Protein AF-A0AAU3PJK4-F1 (afdb_monomer_lite)

Structure (mmCIF, N/CA/C/O backbone):
data_AF-A0AAU3PJK4-F1
#
_entry.id   AF-A0AAU3PJK4-F1
#
loop_
_atom_site.group_PDB
_atom_site.id
_atom_site.type_symbol
_atom_site.label_atom_id
_atom_site.label_alt_id
_atom_site.label_comp_id
_atom_site.label_asym_id
_atom_site.label_entity_id
_atom_site.label_seq_id
_atom_site.pdbx_PDB_ins_code
_atom_site.Cartn_x
_atom_site.Cartn_y
_atom_site.Cartn_z
_atom_site.occupancy
_atom_site.B_iso_or_equiv
_atom_site.auth_seq_id
_atom_site.auth_comp_id
_atom_site.auth_asym_id
_atom_site.auth_atom_id
_atom_site.pdbx_PDB_model_num
ATOM 1 N N . MET A 1 1 ? -24.092 -1.714 4.632 1.00 31.98 1 MET A N 1
ATOM 2 C CA . MET A 1 1 ? -22.919 -0.846 4.837 1.00 31.98 1 MET A CA 1
ATOM 3 C C . MET A 1 1 ? -22.474 -0.436 3.449 1.00 31.98 1 MET A C 1
ATOM 5 O O . MET A 1 1 ? -21.980 -1.291 2.724 1.00 31.98 1 MET A O 1
ATOM 9 N N . ASP A 1 2 ? -22.788 0.787 3.024 1.00 27.00 2 ASP A N 1
ATOM 10 C CA . ASP A 1 2 ? -22.273 1.288 1.749 1.00 27.00 2 ASP A CA 1
ATOM 11 C C . ASP A 1 2 ? -20.765 1.507 1.919 1.00 27.00 2 ASP A C 1
ATOM 13 O O . ASP A 1 2 ? -20.316 2.227 2.812 1.00 27.00 2 ASP A O 1
ATOM 17 N N . LEU A 1 3 ? -19.961 0.802 1.120 1.00 36.28 3 LEU A N 1
ATOM 18 C CA . LEU A 1 3 ? -18.529 1.066 0.982 1.00 36.28 3 LEU A CA 1
ATOM 19 C C . LEU A 1 3 ? -18.399 2.374 0.196 1.00 36.28 3 LEU A C 1
ATOM 21 O O . LEU A 1 3 ? -18.217 2.366 -1.019 1.00 36.28 3 LEU A O 1
ATOM 25 N N . ASP A 1 4 ? -18.564 3.496 0.895 1.00 39.72 4 ASP A N 1
ATOM 26 C CA . ASP A 1 4 ? -18.757 4.803 0.264 1.00 39.72 4 ASP A CA 1
ATOM 27 C C . ASP A 1 4 ? -17.554 5.245 -0.585 1.00 39.72 4 ASP A C 1
ATOM 29 O O . ASP A 1 4 ? -17.728 5.970 -1.567 1.00 39.72 4 ASP A O 1
ATOM 33 N N . VAL A 1 5 ? -16.327 4.805 -0.259 1.00 40.50 5 VAL A N 1
ATOM 34 C CA . VAL A 1 5 ? -15.121 5.189 -1.010 1.00 40.50 5 VAL A CA 1
ATOM 35 C C . VAL A 1 5 ? -14.011 4.134 -0.910 1.00 40.50 5 VAL A C 1
ATOM 37 O O . VAL A 1 5 ? -13.508 3.849 0.174 1.00 40.50 5 VAL A O 1
ATOM 40 N N . LEU A 1 6 ? -13.557 3.605 -2.054 1.00 43.09 6 LEU A N 1
ATOM 41 C CA . LEU A 1 6 ? -12.294 2.864 -2.148 1.00 43.09 6 LEU A CA 1
ATOM 42 C C . LEU A 1 6 ? -11.155 3.841 -2.452 1.00 43.09 6 LEU A C 1
ATOM 44 O O . LEU A 1 6 ? -11.116 4.467 -3.514 1.00 43.09 6 LEU A O 1
ATOM 48 N N . TYR A 1 7 ? -10.210 3.936 -1.526 1.00 50.69 7 TYR A N 1
ATOM 49 C CA . TYR A 1 7 ? -8.984 4.697 -1.696 1.00 50.69 7 TYR A CA 1
ATOM 50 C C . TYR A 1 7 ? -7.825 3.769 -2.064 1.00 50.69 7 TYR A C 1
ATOM 52 O O . TYR A 1 7 ? -7.505 2.839 -1.331 1.00 50.69 7 TYR A O 1
ATOM 60 N N . GLU A 1 8 ? -7.168 4.050 -3.186 1.00 55.25 8 GLU A N 1
ATOM 61 C CA . GLU A 1 8 ? -5.915 3.401 -3.572 1.00 55.25 8 GLU A CA 1
ATOM 62 C C . GLU A 1 8 ? -4.753 4.363 -3.296 1.00 55.25 8 GLU A C 1
ATOM 64 O O . GLU A 1 8 ? -4.805 5.535 -3.689 1.00 55.25 8 GLU A O 1
ATOM 69 N N . ILE A 1 9 ? -3.685 3.875 -2.652 1.00 52.88 9 ILE A N 1
ATOM 70 C CA . ILE A 1 9 ? -2.411 4.602 -2.583 1.00 52.88 9 ILE A CA 1
ATOM 71 C C . ILE A 1 9 ? -1.775 4.537 -3.979 1.00 52.88 9 ILE A C 1
ATOM 73 O O . ILE A 1 9 ? -0.944 3.683 -4.282 1.00 52.88 9 ILE A O 1
ATOM 77 N N . ASP A 1 10 ? -2.209 5.439 -4.857 1.00 51.97 10 ASP A N 1
ATOM 78 C CA . ASP A 1 10 ? -1.570 5.678 -6.148 1.00 51.97 10 ASP A CA 1
ATOM 79 C C . ASP A 1 10 ? -0.214 6.353 -5.907 1.00 51.97 10 ASP A C 1
ATOM 81 O O . ASP A 1 10 ? -0.042 7.125 -4.963 1.00 51.97 10 ASP A O 1
ATOM 85 N N . VAL A 1 11 ? 0.761 6.089 -6.772 1.00 51.22 11 VAL A N 1
ATOM 86 C CA . VAL A 1 11 ? 2.124 6.604 -6.619 1.00 51.22 11 VAL A CA 1
ATOM 87 C C . VAL A 1 11 ? 2.093 8.118 -6.825 1.00 51.22 11 VAL A C 1
ATOM 89 O O . VAL A 1 11 ? 1.891 8.584 -7.958 1.00 51.22 11 VAL A O 1
ATOM 92 N N . PRO A 1 12 ? 2.284 8.918 -5.760 1.00 53.72 12 PRO A N 1
ATOM 93 C CA . PRO A 1 12 ? 2.226 10.353 -5.874 1.00 53.72 12 PRO A CA 1
ATOM 94 C C . PRO A 1 12 ? 3.426 10.825 -6.691 1.00 53.72 12 PRO A C 1
ATOM 96 O O . PRO A 1 12 ? 4.505 10.222 -6.704 1.00 53.72 12 PRO A O 1
ATOM 99 N N . LYS A 1 13 ? 3.243 11.941 -7.399 1.00 54.91 13 LYS A N 1
ATOM 100 C CA . LYS A 1 13 ? 4.385 12.620 -8.011 1.00 54.91 13 LYS A CA 1
ATOM 101 C C . LYS A 1 13 ? 5.387 12.972 -6.900 1.00 54.91 13 LYS A C 1
ATOM 103 O O . LYS A 1 13 ? 4.945 13.355 -5.819 1.00 54.91 13 LYS A O 1
ATOM 108 N N . PRO A 1 14 ? 6.702 12.894 -7.167 1.00 59.16 14 PRO A N 1
ATOM 109 C CA . PRO A 1 14 ? 7.721 13.257 -6.197 1.00 59.16 14 PRO A CA 1
ATOM 110 C C . PRO A 1 14 ? 7.457 14.637 -5.604 1.00 59.16 14 PRO A C 1
ATOM 112 O O . PRO A 1 14 ? 7.160 15.576 -6.353 1.00 59.16 14 PRO A O 1
ATOM 115 N N . TRP A 1 15 ? 7.593 14.751 -4.285 1.00 61.75 15 TRP A N 1
ATOM 116 C CA . TRP A 1 15 ? 7.509 16.036 -3.605 1.00 61.75 15 TRP A CA 1
ATOM 117 C C . TRP A 1 15 ? 8.664 16.924 -4.074 1.00 61.75 15 TRP A C 1
ATOM 119 O O . TRP A 1 15 ? 9.792 16.455 -4.258 1.00 61.75 15 TRP A O 1
ATOM 129 N N . GLN A 1 16 ? 8.397 18.207 -4.320 1.00 59.09 16 GLN A N 1
ATOM 130 C CA . GLN A 1 16 ? 9.474 19.143 -4.636 1.00 59.09 16 GLN A CA 1
ATOM 131 C C . GLN A 1 16 ? 10.167 19.553 -3.332 1.00 59.09 16 GLN A C 1
ATOM 133 O O . GLN A 1 16 ? 9.536 20.134 -2.457 1.00 59.09 16 GLN A O 1
ATOM 138 N N . GLY A 1 17 ? 11.461 19.244 -3.200 1.00 65.44 17 GLY A N 1
ATOM 139 C CA . GLY A 1 17 ? 12.241 19.528 -1.987 1.00 65.44 17 GLY A CA 1
ATOM 140 C C . GLY A 1 17 ? 12.195 18.400 -0.949 1.00 65.44 17 GLY A C 1
ATOM 141 O O . GLY A 1 17 ? 12.030 17.232 -1.308 1.00 65.44 17 GLY A O 1
ATOM 142 N N . SER A 1 18 ? 12.390 18.749 0.329 1.00 59.06 18 SER A N 1
ATOM 143 C CA . SER A 1 18 ? 12.301 17.801 1.449 1.00 59.06 18 SER A CA 1
ATOM 144 C C . SER A 1 18 ? 10.834 17.491 1.749 1.00 59.06 18 SER A C 1
ATOM 146 O O . SER A 1 18 ? 10.030 18.407 1.916 1.00 59.06 18 SER A O 1
ATOM 148 N N . HIS A 1 19 ? 10.469 16.211 1.783 1.00 61.16 19 HIS A N 1
ATOM 149 C CA . HIS A 1 19 ? 9.122 15.792 2.172 1.00 61.16 19 HIS A CA 1
ATOM 150 C C . HIS A 1 19 ? 9.003 15.856 3.706 1.00 61.16 19 HIS A C 1
ATOM 152 O O . HIS A 1 19 ? 9.952 15.429 4.367 1.00 61.16 19 HIS A O 1
ATOM 158 N N . PRO A 1 20 ? 7.875 16.316 4.288 1.00 62.38 20 PRO A N 1
ATOM 159 C CA . PRO A 1 20 ? 7.687 16.377 5.747 1.00 62.38 20 PRO A CA 1
ATOM 160 C C . PRO A 1 20 ? 7.899 15.028 6.438 1.00 62.38 20 PRO A C 1
ATOM 162 O O . PRO A 1 20 ? 8.360 14.963 7.570 1.00 62.38 20 PRO A O 1
ATOM 165 N N . HIS A 1 21 ? 7.615 13.959 5.699 1.00 60.06 21 HIS A N 1
ATOM 166 C CA . HIS A 1 21 ? 7.784 12.578 6.123 1.00 60.06 21 HIS A CA 1
ATOM 167 C C . HIS A 1 21 ? 8.992 11.906 5.437 1.00 60.06 21 HIS A C 1
ATOM 169 O O . HIS A 1 21 ? 9.226 10.734 5.598 1.00 60.06 21 HIS A O 1
ATOM 175 N N . GLY A 1 22 ? 9.796 12.622 4.644 1.00 61.19 22 GLY A N 1
ATOM 176 C CA . GLY A 1 22 ? 11.010 12.083 4.013 1.00 61.19 22 GLY A CA 1
ATOM 177 C C . GLY A 1 22 ? 10.780 11.307 2.705 1.00 61.19 22 GLY A C 1
ATOM 178 O O . GLY A 1 22 ? 10.222 10.218 2.676 1.00 61.19 22 GLY A O 1
ATOM 179 N N . GLN A 1 23 ? 11.280 11.855 1.594 1.00 68.69 23 GLN A N 1
ATOM 180 C CA . GLN A 1 23 ? 11.418 11.158 0.311 1.00 68.69 23 GLN A CA 1
ATOM 181 C C . GLN A 1 23 ? 12.855 11.350 -0.169 1.00 68.69 23 GLN A C 1
ATOM 183 O O . GLN A 1 23 ? 13.324 12.479 -0.328 1.00 68.69 23 GLN A O 1
ATOM 188 N N . ARG A 1 24 ? 13.575 10.252 -0.399 1.00 70.38 24 ARG A N 1
ATOM 189 C CA . ARG A 1 24 ? 14.999 10.275 -0.748 1.00 70.38 24 ARG A CA 1
ATOM 190 C C . ARG A 1 24 ? 15.191 10.664 -2.212 1.00 70.38 24 ARG A C 1
ATOM 192 O O . ARG A 1 24 ? 14.429 10.272 -3.095 1.00 70.38 24 ARG A O 1
ATOM 199 N N . ALA A 1 25 ? 16.296 11.345 -2.516 1.00 74.31 25 ALA A N 1
ATOM 200 C CA . ALA A 1 25 ? 16.638 11.734 -3.888 1.00 74.31 25 ALA A CA 1
ATOM 201 C C . ALA A 1 25 ? 16.713 10.536 -4.864 1.00 74.31 25 ALA A C 1
ATOM 203 O O . ALA A 1 25 ? 16.400 10.680 -6.046 1.00 74.31 25 ALA A O 1
ATOM 204 N N . ALA A 1 26 ? 17.100 9.349 -4.380 1.00 71.50 26 ALA A N 1
ATOM 205 C CA . ALA A 1 26 ? 17.112 8.116 -5.170 1.00 71.50 26 ALA A CA 1
ATOM 206 C C . ALA A 1 26 ? 15.708 7.707 -5.652 1.00 71.50 26 ALA A C 1
ATOM 208 O O . ALA A 1 26 ? 15.537 7.361 -6.821 1.00 71.50 26 ALA A O 1
ATOM 209 N N . GLU A 1 27 ? 14.696 7.835 -4.794 1.00 72.31 27 GLU A N 1
ATOM 210 C CA . GLU A 1 27 ? 13.300 7.524 -5.119 1.00 72.31 27 GLU A CA 1
ATOM 211 C C . GLU A 1 27 ? 12.739 8.520 -6.142 1.00 72.31 27 GLU A C 1
ATOM 213 O O . GLU A 1 27 ? 12.130 8.128 -7.141 1.00 72.31 27 GLU A O 1
ATOM 218 N N . GLN A 1 28 ? 13.038 9.815 -5.965 1.00 71.50 28 GLN A N 1
ATOM 219 C CA . GLN A 1 28 ? 12.649 10.853 -6.925 1.00 71.50 28 GLN A CA 1
ATOM 220 C C . GLN A 1 28 ? 13.250 10.591 -8.316 1.00 71.50 28 GLN A C 1
ATOM 222 O O . GLN A 1 28 ? 12.569 10.746 -9.335 1.00 71.50 28 GLN A O 1
ATOM 227 N N . ARG A 1 29 ? 14.524 10.171 -8.377 1.00 72.12 29 ARG A N 1
ATOM 228 C CA . ARG A 1 29 ? 15.198 9.805 -9.634 1.00 72.12 29 ARG A CA 1
ATOM 229 C C . ARG A 1 29 ? 14.565 8.579 -10.287 1.00 72.12 29 ARG A C 1
ATOM 231 O O . ARG A 1 29 ? 14.310 8.625 -11.489 1.00 72.12 29 ARG A O 1
ATOM 238 N N . ALA A 1 30 ? 14.271 7.526 -9.524 1.00 69.94 30 ALA A N 1
ATOM 239 C CA . ALA A 1 30 ? 13.646 6.310 -10.048 1.00 69.94 30 ALA A CA 1
ATOM 240 C C . ALA A 1 30 ? 12.270 6.593 -10.674 1.00 69.94 30 ALA A C 1
ATOM 242 O O . ALA A 1 30 ? 12.002 6.173 -11.805 1.00 69.94 30 ALA A O 1
ATOM 243 N N . TYR A 1 31 ? 11.436 7.391 -9.997 1.00 65.88 31 TYR A N 1
ATOM 244 C CA . TYR A 1 31 ? 10.146 7.829 -10.533 1.00 65.88 31 TYR A CA 1
ATOM 245 C C . TYR A 1 31 ? 10.305 8.624 -11.839 1.00 65.88 31 TYR A C 1
ATOM 247 O O . TYR A 1 31 ? 9.608 8.362 -12.829 1.00 65.88 31 TYR A O 1
ATOM 255 N N . ARG A 1 32 ? 11.238 9.591 -11.864 1.00 65.88 32 ARG A N 1
ATOM 256 C CA . ARG A 1 32 ? 11.513 10.421 -13.049 1.00 65.88 32 ARG A CA 1
ATOM 257 C C . ARG A 1 32 ? 12.015 9.575 -14.217 1.00 65.88 32 ARG A C 1
ATOM 259 O O . ARG A 1 32 ? 11.475 9.713 -15.305 1.00 65.88 32 ARG A O 1
ATOM 266 N N . ALA A 1 33 ? 12.957 8.658 -14.008 1.00 65.88 33 ALA A N 1
ATOM 267 C CA . ALA A 1 33 ? 13.490 7.800 -15.069 1.00 65.88 33 ALA A CA 1
ATOM 268 C C . ALA A 1 33 ? 12.401 6.938 -15.742 1.00 65.88 33 ALA A C 1
ATOM 270 O O . ALA A 1 33 ? 12.384 6.795 -16.966 1.00 65.88 33 ALA A O 1
ATOM 271 N N . LYS A 1 34 ? 11.450 6.404 -14.963 1.00 61.97 34 LYS A N 1
ATOM 272 C CA . LYS A 1 34 ? 10.364 5.551 -15.479 1.00 61.97 34 LYS A CA 1
ATOM 273 C C . LYS A 1 34 ? 9.224 6.344 -16.132 1.00 61.97 34 LYS A C 1
ATOM 275 O O . LYS A 1 34 ? 8.674 5.891 -17.137 1.00 61.97 34 LYS A O 1
ATOM 280 N N . SER A 1 35 ? 8.891 7.527 -15.605 1.00 55.31 35 SER A N 1
ATOM 281 C CA . SER A 1 35 ? 7.793 8.372 -16.111 1.00 55.31 35 SER A CA 1
ATOM 282 C C . SER A 1 35 ? 8.212 9.299 -17.261 1.00 55.31 35 SER A C 1
ATOM 284 O O . SER A 1 35 ? 7.417 9.559 -18.166 1.00 55.31 35 SER A O 1
ATOM 286 N N . ALA A 1 36 ? 9.453 9.797 -17.247 1.00 55.75 36 ALA A N 1
ATOM 287 C CA . ALA A 1 36 ? 9.934 10.796 -18.198 1.00 55.75 36 ALA A CA 1
ATOM 288 C C . ALA A 1 36 ? 10.192 10.195 -19.579 1.00 55.75 36 ALA A C 1
ATOM 290 O O . ALA A 1 36 ? 9.690 10.735 -20.551 1.00 55.75 36 ALA A O 1
ATOM 291 N N . ALA A 1 37 ? 10.860 9.046 -19.705 1.00 57.81 37 ALA A N 1
ATOM 292 C CA . ALA A 1 37 ? 11.324 8.568 -21.014 1.00 57.81 37 ALA A CA 1
ATOM 293 C C . ALA A 1 37 ? 10.202 8.419 -22.068 1.00 57.81 37 ALA A C 1
ATOM 295 O O . ALA A 1 37 ? 10.350 8.867 -23.206 1.00 57.81 37 ALA A O 1
ATOM 296 N N . LYS A 1 38 ? 9.045 7.848 -21.696 1.00 56.84 38 LYS A N 1
ATOM 297 C CA . LYS A 1 38 ? 7.895 7.689 -22.611 1.00 56.84 38 LYS A CA 1
ATOM 298 C C . LYS A 1 38 ? 7.162 8.999 -22.884 1.00 56.84 38 LYS A C 1
ATOM 300 O O . LYS A 1 38 ? 6.728 9.224 -24.013 1.00 56.84 38 LYS A O 1
ATOM 305 N N . MET A 1 39 ? 7.003 9.846 -21.869 1.00 57.47 39 MET A N 1
ATOM 306 C CA . MET A 1 39 ? 6.254 11.097 -21.999 1.00 57.47 39 MET A CA 1
ATOM 307 C C . MET A 1 39 ? 7.080 12.169 -22.713 1.00 57.47 39 MET A C 1
ATOM 309 O O . MET A 1 39 ? 6.559 12.873 -23.566 1.00 57.47 39 MET A O 1
ATOM 313 N N . GLU A 1 40 ? 8.381 12.202 -22.457 1.00 60.09 40 GLU A N 1
ATOM 314 C CA . GLU A 1 40 ? 9.365 13.069 -23.091 1.00 60.09 40 GLU A CA 1
ATOM 315 C C . GLU A 1 40 ? 9.628 12.642 -24.543 1.00 60.09 40 GLU A C 1
ATOM 317 O O . GLU A 1 40 ? 9.712 13.490 -25.423 1.00 60.09 40 GLU A O 1
ATOM 322 N N . ALA A 1 41 ? 9.660 11.338 -24.854 1.00 62.50 41 ALA A N 1
ATOM 323 C CA . ALA A 1 41 ? 9.659 10.866 -26.243 1.00 62.50 41 ALA A CA 1
ATOM 324 C C . ALA A 1 41 ? 8.368 11.259 -26.985 1.00 62.50 41 ALA A C 1
ATOM 326 O O . ALA A 1 41 ? 8.429 11.709 -28.129 1.00 62.50 41 ALA A O 1
ATOM 327 N N . ALA A 1 42 ? 7.207 11.153 -26.330 1.00 60.00 42 ALA A N 1
ATOM 328 C CA . ALA A 1 42 ? 5.936 11.594 -26.901 1.00 60.00 42 ALA A CA 1
ATOM 329 C C . ALA A 1 42 ? 5.875 13.122 -27.084 1.00 60.00 42 ALA A C 1
ATOM 331 O O . ALA A 1 42 ? 5.415 13.595 -28.120 1.00 60.00 42 ALA A O 1
ATOM 332 N N . GLN A 1 43 ? 6.385 13.900 -26.126 1.00 61.59 43 GLN A N 1
ATOM 333 C CA . GLN A 1 43 ? 6.474 15.361 -26.198 1.00 61.59 43 GLN A CA 1
ATOM 334 C C . GLN A 1 43 ? 7.478 15.823 -27.261 1.00 61.59 43 GLN A C 1
ATOM 336 O O . GLN A 1 43 ? 7.150 16.722 -28.028 1.00 61.59 43 GLN A O 1
ATOM 341 N N . ARG A 1 44 ? 8.642 15.167 -27.390 1.00 69.19 44 ARG A N 1
ATOM 342 C CA . ARG A 1 44 ? 9.606 15.384 -28.488 1.00 69.19 44 ARG A CA 1
ATOM 343 C C . ARG A 1 44 ? 9.019 15.049 -29.857 1.00 69.19 44 ARG A C 1
ATOM 345 O O . ARG A 1 44 ? 9.324 15.715 -30.839 1.00 69.19 44 ARG A O 1
ATOM 352 N N . ALA A 1 45 ? 8.184 14.016 -29.947 1.00 65.12 45 ALA A N 1
ATOM 353 C CA . ALA A 1 45 ? 7.478 13.701 -31.185 1.00 65.12 45 ALA A CA 1
ATOM 354 C C . ALA A 1 45 ? 6.396 14.748 -31.503 1.00 65.12 45 ALA A C 1
ATOM 356 O O . ALA A 1 45 ? 6.190 15.078 -32.668 1.00 65.12 45 ALA A O 1
ATOM 357 N N . LEU A 1 46 ? 5.732 15.296 -30.480 1.00 61.91 46 LEU A N 1
ATOM 358 C CA . LEU A 1 46 ? 4.703 16.327 -30.625 1.00 61.91 46 LEU A CA 1
ATOM 359 C C . LEU A 1 46 ? 5.260 17.711 -30.951 1.00 61.91 46 LEU A C 1
ATOM 361 O O . LEU A 1 46 ? 4.626 18.439 -31.709 1.00 61.91 46 LEU A O 1
ATOM 365 N N . SER A 1 47 ? 6.426 18.074 -30.415 1.00 66.19 47 SER A N 1
ATOM 366 C CA . SER A 1 47 ? 7.064 19.373 -30.669 1.00 66.19 47 SER A CA 1
ATOM 367 C C . SER A 1 47 ? 7.487 19.557 -32.128 1.00 66.19 47 SER A C 1
ATOM 369 O O . SER A 1 47 ? 7.689 20.684 -32.567 1.00 66.19 47 SER A O 1
ATOM 371 N N . ARG A 1 48 ? 7.568 18.463 -32.895 1.00 70.12 48 ARG A N 1
ATOM 372 C CA . ARG A 1 48 ? 7.818 18.471 -34.343 1.00 70.12 48 ARG A CA 1
ATOM 373 C C . ARG A 1 48 ? 6.595 18.880 -35.170 1.00 70.12 48 ARG A C 1
ATOM 375 O O . ARG A 1 48 ? 6.741 19.126 -36.362 1.00 70.12 48 ARG A O 1
ATOM 382 N N . PHE A 1 49 ? 5.401 18.945 -34.574 1.00 63.75 49 PHE A N 1
ATOM 383 C CA . PHE A 1 49 ? 4.198 19.400 -35.268 1.00 63.75 49 PHE A CA 1
ATOM 384 C C . PHE A 1 49 ? 3.963 20.896 -35.017 1.00 63.75 49 PHE A C 1
ATOM 386 O O . PHE A 1 49 ? 3.909 21.317 -33.857 1.00 63.75 49 PHE A O 1
ATOM 393 N N . PRO A 1 50 ? 3.764 21.711 -36.068 1.00 66.88 50 PRO A N 1
ATOM 394 C CA . PRO A 1 50 ? 3.402 23.111 -35.898 1.00 66.88 50 PRO A CA 1
ATOM 395 C C . PRO A 1 50 ? 2.065 23.236 -35.152 1.00 66.88 50 PRO A C 1
ATOM 397 O O . PRO A 1 50 ? 1.154 22.416 -35.296 1.00 66.88 50 PRO A O 1
ATOM 400 N N . ARG A 1 51 ? 1.931 24.276 -34.324 1.00 64.00 51 ARG A N 1
ATOM 401 C CA . ARG A 1 51 ? 0.678 24.563 -33.615 1.00 64.00 51 ARG A CA 1
ATOM 402 C C . ARG A 1 51 ? -0.375 25.040 -34.615 1.00 64.00 51 ARG A C 1
ATOM 404 O O . ARG A 1 51 ? -0.322 26.169 -35.083 1.00 64.00 51 ARG A O 1
ATOM 411 N N . VAL A 1 52 ? -1.351 24.184 -34.912 1.00 72.44 52 VAL A N 1
ATOM 412 C CA . VAL A 1 52 ? -2.429 24.475 -35.871 1.00 72.44 52 VAL A CA 1
ATOM 413 C C . VAL A 1 52 ? -3.774 24.656 -35.155 1.00 72.44 52 VAL A C 1
ATOM 415 O O . VAL A 1 52 ? -4.165 23.830 -34.313 1.00 72.44 52 VAL A O 1
ATOM 418 N N . ARG A 1 53 ? -4.498 25.736 -35.502 1.00 71.50 53 ARG A N 1
ATOM 419 C CA . ARG A 1 53 ? -5.863 26.009 -35.009 1.00 71.50 53 ARG A CA 1
ATOM 420 C C . ARG A 1 53 ? -6.796 24.846 -35.354 1.00 71.50 53 ARG A C 1
ATOM 422 O O . ARG A 1 53 ? -6.606 24.156 -36.352 1.00 71.50 53 ARG A O 1
ATOM 429 N N . ARG A 1 54 ? -7.786 24.584 -34.495 1.00 67.44 54 ARG A N 1
ATOM 430 C CA . ARG A 1 54 ? -8.630 23.375 -34.558 1.00 67.44 54 ARG A CA 1
ATOM 431 C C . ARG A 1 54 ? -9.325 23.199 -35.915 1.00 67.44 54 ARG A C 1
ATOM 433 O O . ARG A 1 54 ? -9.391 22.072 -36.397 1.00 67.44 54 ARG A O 1
ATOM 440 N N . ASP A 1 55 ? -9.766 24.298 -36.515 1.00 76.19 55 ASP A N 1
ATOM 441 C CA . ASP A 1 55 ? -10.421 24.406 -37.825 1.00 76.19 55 ASP A CA 1
ATOM 442 C C . ASP A 1 55 ? -9.480 24.140 -39.013 1.00 76.19 55 ASP A C 1
ATOM 444 O O . ASP A 1 55 ? -9.933 23.772 -40.092 1.00 76.19 55 ASP A O 1
ATOM 448 N N . LYS A 1 56 ? -8.163 24.257 -38.814 1.00 77.62 56 LYS A N 1
ATOM 449 C CA . LYS A 1 56 ? -7.136 24.029 -39.844 1.00 77.62 56 LYS A CA 1
ATOM 450 C C . LYS A 1 56 ? -6.419 22.681 -39.705 1.00 77.62 56 LYS A C 1
ATOM 452 O O . LYS A 1 56 ? -5.478 22.394 -40.443 1.00 77.62 56 LYS A O 1
ATOM 457 N N . ARG A 1 57 ? -6.826 21.827 -38.757 1.00 78.69 57 ARG A N 1
ATOM 458 C CA . ARG A 1 57 ? -6.175 20.526 -38.521 1.00 78.69 57 ARG A CA 1
ATOM 459 C C . ARG A 1 57 ? -6.449 19.565 -39.674 1.00 78.69 57 ARG A C 1
ATOM 461 O O . ARG A 1 57 ? -7.592 19.195 -39.930 1.00 78.69 57 ARG A O 1
ATOM 468 N N . THR A 1 58 ? -5.387 19.086 -40.311 1.00 82.44 58 THR A N 1
ATOM 469 C CA . THR A 1 58 ? -5.469 18.010 -41.311 1.00 82.44 58 THR A CA 1
ATOM 470 C C . THR A 1 58 ? -5.779 16.655 -40.657 1.00 82.44 58 THR A C 1
ATOM 472 O O . THR A 1 58 ? -5.707 16.498 -39.433 1.00 82.44 58 THR A O 1
ATOM 475 N N . ALA A 1 59 ? -6.096 15.635 -41.461 1.00 78.69 59 ALA A N 1
ATOM 476 C CA . ALA A 1 59 ? -6.316 14.271 -40.967 1.00 78.69 59 ALA A CA 1
ATOM 477 C C . ALA A 1 59 ? -5.114 13.727 -40.166 1.00 78.69 59 ALA A C 1
ATOM 479 O O . ALA A 1 59 ? -5.296 13.065 -39.143 1.00 78.69 59 ALA A O 1
ATOM 480 N N . ASN A 1 60 ? -3.890 14.087 -40.564 1.00 73.94 60 ASN A N 1
ATOM 481 C CA . ASN A 1 60 ? -2.667 13.700 -39.859 1.00 73.94 60 ASN A CA 1
ATOM 482 C C . ASN A 1 60 ? -2.568 14.344 -38.467 1.00 73.94 60 ASN A C 1
ATOM 484 O O . ASN A 1 60 ? -2.203 13.664 -37.509 1.00 73.94 60 ASN A O 1
ATOM 488 N N . HIS A 1 61 ? -2.984 15.609 -38.318 1.00 74.00 61 HIS A N 1
ATOM 489 C CA . HIS A 1 61 ? -3.047 16.271 -37.009 1.00 74.00 61 HIS A CA 1
ATOM 490 C C . HIS A 1 61 ? -4.038 15.577 -36.070 1.00 74.00 61 HIS A C 1
ATOM 492 O O . HIS A 1 61 ? -3.738 15.371 -34.895 1.00 74.00 61 HIS A O 1
ATOM 498 N N . ARG A 1 62 ? -5.209 15.175 -36.582 1.00 77.81 62 ARG A N 1
ATOM 499 C CA . ARG A 1 62 ? -6.210 14.449 -35.785 1.00 77.81 62 ARG A CA 1
ATOM 500 C C . ARG A 1 62 ? -5.681 13.092 -35.312 1.00 77.81 62 ARG A C 1
ATOM 502 O O . ARG A 1 62 ? -5.758 12.803 -34.122 1.00 77.81 62 ARG A O 1
ATOM 509 N N . ARG A 1 63 ? -5.046 12.324 -36.206 1.00 78.50 63 ARG A N 1
ATOM 510 C CA . ARG A 1 63 ? -4.423 11.027 -35.876 1.00 78.50 63 ARG A CA 1
ATOM 511 C C . ARG A 1 63 ? -3.304 11.151 -34.837 1.00 78.50 63 ARG A C 1
ATOM 513 O O . ARG A 1 63 ? -3.190 10.295 -33.961 1.00 78.50 63 ARG A O 1
ATOM 520 N N . ALA A 1 64 ? -2.484 12.202 -34.909 1.00 73.25 64 ALA A N 1
ATOM 521 C CA . ALA A 1 64 ? -1.433 12.457 -33.922 1.00 73.25 64 ALA A CA 1
ATOM 522 C C . ALA A 1 64 ? -2.020 12.767 -32.533 1.00 73.25 64 ALA A C 1
ATOM 524 O O . ALA A 1 64 ? -1.612 12.158 -31.544 1.00 73.25 64 ALA A O 1
ATOM 525 N N . VAL A 1 65 ? -3.031 13.640 -32.465 1.00 72.25 65 VAL A N 1
ATOM 526 C CA . VAL A 1 65 ? -3.741 13.961 -31.214 1.00 72.25 65 VAL A CA 1
ATOM 527 C C . VAL A 1 65 ? -4.422 12.722 -30.625 1.00 72.25 65 VAL A C 1
ATOM 529 O O . VAL A 1 65 ? -4.304 12.481 -29.427 1.00 72.25 65 VAL A O 1
ATOM 532 N N . GLU A 1 66 ? -5.071 11.889 -31.441 1.00 74.94 66 GLU A N 1
ATOM 533 C CA . GLU A 1 66 ? -5.671 10.630 -30.979 1.00 74.94 66 GLU A CA 1
ATOM 534 C C . GLU A 1 66 ? -4.641 9.624 -30.469 1.00 74.94 66 GLU A C 1
ATOM 536 O O . GLU A 1 66 ? -4.879 8.981 -29.448 1.00 74.94 66 GLU A O 1
ATOM 541 N N . LYS A 1 67 ? -3.489 9.479 -31.138 1.00 74.44 67 LYS A N 1
ATOM 542 C CA . LYS A 1 67 ? -2.398 8.617 -30.653 1.00 74.44 67 LYS A CA 1
ATOM 543 C C . LYS A 1 67 ? -1.900 9.076 -29.286 1.00 74.44 67 LYS A C 1
ATOM 545 O O . LYS A 1 67 ? -1.709 8.244 -28.404 1.00 74.44 67 LYS A O 1
ATOM 550 N N . VAL A 1 68 ? -1.744 10.383 -29.090 1.00 69.12 68 VAL A N 1
ATOM 551 C CA . VAL A 1 68 ? -1.337 10.973 -27.808 1.00 69.12 68 VAL A CA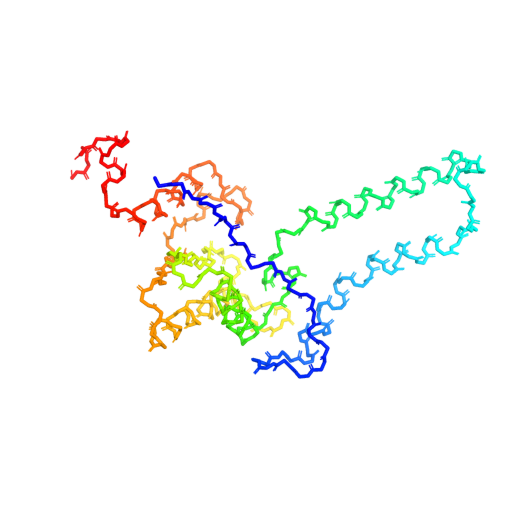 1
ATOM 552 C C . VAL A 1 68 ? -2.418 10.789 -26.754 1.00 69.12 68 VAL A C 1
ATOM 554 O O . VAL A 1 68 ? -2.104 10.376 -25.647 1.00 69.12 68 VAL A O 1
ATOM 557 N N . ALA A 1 69 ? -3.690 11.004 -27.088 1.00 67.88 69 ALA A N 1
ATOM 558 C CA . ALA A 1 69 ? -4.803 10.765 -26.176 1.00 67.88 69 ALA A CA 1
ATOM 559 C C . ALA A 1 69 ? -4.920 9.280 -25.789 1.00 67.88 69 ALA A C 1
ATOM 561 O O . ALA A 1 69 ? -5.134 8.968 -24.620 1.00 67.88 69 ALA A O 1
ATOM 562 N N . LYS A 1 70 ? -4.717 8.350 -26.734 1.00 68.62 70 LYS A N 1
ATOM 563 C CA . LYS A 1 70 ? -4.639 6.903 -26.467 1.00 68.62 70 LYS A CA 1
ATOM 564 C C . LYS A 1 70 ? -3.431 6.557 -25.600 1.00 68.62 70 LYS A C 1
ATOM 566 O O . LYS A 1 70 ? -3.577 5.753 -24.685 1.00 68.62 70 LYS A O 1
ATOM 571 N N . LEU A 1 71 ? -2.271 7.172 -25.834 1.00 63.72 71 LEU A N 1
ATOM 572 C CA . LEU A 1 71 ? -1.088 6.996 -24.992 1.00 63.72 71 LEU A CA 1
ATOM 573 C C . LEU A 1 71 ? -1.334 7.535 -23.579 1.00 63.72 71 LEU A C 1
ATOM 575 O O . LEU A 1 71 ? -1.102 6.811 -22.622 1.00 63.72 71 LEU A O 1
ATOM 579 N N . HIS A 1 72 ? -1.891 8.739 -23.439 1.00 57.06 72 HIS A N 1
ATOM 580 C CA . HIS A 1 72 ? -2.313 9.313 -22.159 1.00 57.06 72 HIS A CA 1
ATOM 581 C C . HIS A 1 72 ? -3.326 8.419 -21.446 1.00 57.06 72 HIS A C 1
ATOM 583 O O . HIS A 1 72 ? -3.201 8.196 -20.247 1.00 57.06 72 HIS A O 1
ATOM 589 N N . ARG A 1 73 ? -4.306 7.868 -22.172 1.00 55.59 73 ARG A N 1
ATOM 590 C CA . ARG A 1 73 ? -5.292 6.927 -21.628 1.00 55.59 73 ARG A CA 1
ATOM 591 C C . ARG A 1 73 ? -4.636 5.619 -21.190 1.00 55.59 73 ARG A C 1
ATOM 593 O O . ARG A 1 73 ? -4.989 5.112 -20.137 1.00 55.59 73 ARG A O 1
ATOM 600 N N . LYS A 1 74 ? -3.673 5.094 -21.953 1.00 53.47 74 LYS A N 1
ATOM 601 C CA . LYS A 1 74 ? -2.911 3.882 -21.613 1.00 53.47 74 LYS A CA 1
ATOM 602 C C . LYS A 1 74 ? -2.011 4.103 -20.397 1.00 53.47 74 LYS A C 1
ATOM 604 O O . LYS A 1 74 ? -1.983 3.254 -19.522 1.00 53.47 74 LYS A O 1
ATOM 609 N N . VAL A 1 75 ? -1.339 5.251 -20.319 1.00 52.06 75 VAL A N 1
ATOM 610 C CA . VAL A 1 75 ? -0.535 5.667 -19.160 1.00 52.06 75 VAL A CA 1
ATOM 611 C C . VAL A 1 75 ? -1.427 5.870 -17.930 1.00 52.06 75 VAL A C 1
ATOM 61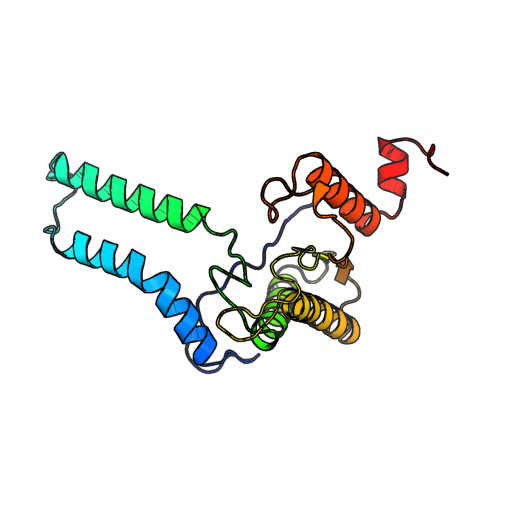3 O O . VAL A 1 75 ? -1.075 5.400 -16.857 1.00 52.06 75 VAL A O 1
ATOM 616 N N . ARG A 1 76 ? -2.615 6.480 -18.078 1.00 49.00 76 ARG A N 1
ATOM 617 C CA . ARG A 1 76 ? -3.601 6.614 -16.988 1.00 49.00 76 ARG A CA 1
ATOM 618 C C . ARG A 1 76 ? -4.180 5.273 -16.532 1.00 49.00 76 ARG A C 1
ATOM 620 O O . ARG A 1 76 ? -4.266 5.055 -15.338 1.00 49.00 76 ARG A O 1
ATOM 627 N N . ARG A 1 77 ? -4.554 4.378 -17.454 1.00 46.44 77 ARG A N 1
ATOM 628 C CA . ARG A 1 77 ? -5.058 3.026 -17.131 1.00 46.44 77 ARG A CA 1
ATOM 629 C C . ARG A 1 77 ? -3.970 2.090 -16.592 1.00 46.44 77 ARG A C 1
ATOM 631 O O . ARG A 1 77 ? -4.293 1.061 -16.027 1.00 46.44 77 ARG A O 1
ATOM 638 N N . GLN A 1 78 ? -2.692 2.436 -16.764 1.00 43.62 78 GLN A N 1
ATOM 639 C CA . GLN A 1 78 ? -1.560 1.741 -16.142 1.00 43.62 78 GLN A CA 1
ATOM 640 C C . GLN A 1 78 ? -1.298 2.169 -14.687 1.00 43.62 78 GLN A C 1
ATOM 642 O O . GLN A 1 78 ? -0.319 1.695 -14.113 1.00 43.62 78 GLN A O 1
ATOM 647 N N . ARG A 1 79 ? -2.160 3.002 -14.082 1.00 44.50 79 ARG A N 1
ATOM 648 C CA . ARG A 1 79 ? -2.214 3.251 -12.630 1.00 44.50 79 ARG A CA 1
ATOM 649 C C . ARG A 1 79 ? -2.844 2.074 -11.871 1.00 44.50 79 ARG A C 1
ATOM 651 O O . ARG A 1 79 ? -3.828 2.233 -11.179 1.00 44.50 79 ARG A O 1
ATOM 658 N N . LEU A 1 80 ? -2.277 0.890 -12.070 1.00 43.53 80 LEU A N 1
ATOM 659 C CA . LEU A 1 80 ? -2.125 -0.110 -11.016 1.00 43.53 80 LEU A CA 1
ATOM 660 C C . LEU A 1 80 ? -0.614 -0.143 -10.806 1.00 43.53 80 LEU A C 1
ATOM 662 O O . LEU A 1 80 ? 0.136 -0.880 -11.459 1.00 43.53 80 LEU A O 1
ATOM 666 N N . VAL A 1 81 ? -0.135 0.863 -10.085 1.00 54.62 81 VAL A N 1
ATOM 667 C CA . VAL A 1 81 ? 1.289 1.170 -9.969 1.00 54.62 81 VAL A CA 1
ATOM 668 C C . VAL A 1 81 ? 1.895 0.241 -8.936 1.00 54.62 81 VAL A C 1
ATOM 670 O O . VAL A 1 81 ? 1.953 0.525 -7.749 1.00 54.62 81 VAL A O 1
ATOM 673 N N . ASN A 1 82 ? 2.358 -0.906 -9.421 1.00 70.31 82 ASN A N 1
ATOM 674 C CA . ASN A 1 82 ? 3.121 -1.855 -8.630 1.00 70.31 82 ASN A CA 1
ATOM 675 C C . ASN A 1 82 ? 4.355 -1.152 -8.017 1.00 70.31 82 ASN A C 1
ATOM 677 O O . ASN A 1 82 ? 5.306 -0.804 -8.733 1.00 70.31 82 ASN A O 1
ATOM 681 N N . CYS A 1 83 ? 4.310 -0.961 -6.695 1.00 78.81 83 CYS A N 1
ATOM 682 C CA . CYS A 1 83 ? 5.316 -0.281 -5.878 1.00 78.81 83 CYS A CA 1
ATOM 683 C C . CYS A 1 83 ? 6.631 -1.064 -5.733 1.00 78.81 83 CYS A C 1
ATOM 685 O O . CYS A 1 83 ? 7.619 -0.521 -5.246 1.00 78.81 83 CYS A O 1
ATOM 687 N N . TRP A 1 84 ? 6.675 -2.312 -6.205 1.00 84.44 84 TRP A N 1
ATOM 688 C CA . TRP A 1 84 ? 7.881 -3.131 -6.256 1.00 84.44 84 TRP A CA 1
ATOM 689 C C . TRP A 1 84 ? 8.562 -3.068 -7.633 1.00 84.44 84 TRP A C 1
ATOM 691 O O . TRP A 1 84 ? 9.761 -2.845 -7.713 1.00 84.44 84 TRP A O 1
ATOM 701 N N . SER A 1 85 ? 7.829 -3.176 -8.745 1.00 80.50 85 SER A N 1
ATOM 702 C CA . SER A 1 85 ? 8.426 -3.272 -10.091 1.00 80.50 85 SER A CA 1
ATOM 703 C C . SER A 1 85 ? 8.451 -1.953 -10.873 1.00 80.50 85 SER A C 1
ATOM 705 O O . SER A 1 85 ? 9.510 -1.374 -11.121 1.00 80.50 85 SER A O 1
ATOM 707 N N . ARG A 1 86 ? 7.292 -1.494 -11.360 1.00 72.12 86 ARG A N 1
ATOM 708 C CA . ARG A 1 86 ? 7.197 -0.399 -12.346 1.00 72.12 86 ARG A CA 1
ATOM 709 C C . ARG A 1 86 ? 7.583 0.954 -11.766 1.00 72.12 86 ARG A C 1
ATOM 711 O O . ARG A 1 86 ? 8.203 1.758 -12.464 1.00 72.12 86 ARG A O 1
ATOM 718 N N . THR A 1 87 ? 7.221 1.175 -10.516 1.00 75.38 87 THR A N 1
ATOM 719 C CA . THR A 1 87 ? 7.491 2.383 -9.739 1.00 75.38 87 THR A CA 1
ATOM 720 C C . THR A 1 87 ? 8.060 1.918 -8.406 1.00 75.38 87 THR A C 1
ATOM 722 O O . THR A 1 87 ? 7.314 1.860 -7.433 1.00 75.38 87 THR A O 1
ATOM 725 N N . PRO A 1 88 ? 9.333 1.485 -8.371 1.00 83.25 88 PRO A N 1
ATOM 726 C CA . PRO A 1 88 ? 9.907 0.877 -7.179 1.00 83.25 88 PRO A CA 1
ATOM 727 C C . PRO A 1 88 ? 9.935 1.897 -6.039 1.00 83.25 88 PRO A C 1
ATOM 729 O O . PRO A 1 88 ? 10.282 3.059 -6.257 1.00 83.25 88 PRO A O 1
ATOM 732 N N . HIS A 1 89 ? 9.566 1.454 -4.843 1.00 87.00 89 HIS A N 1
ATOM 733 C CA . HIS A 1 89 ? 9.643 2.208 -3.595 1.00 87.00 89 HIS A CA 1
ATOM 734 C C . HIS A 1 89 ? 10.716 1.596 -2.699 1.00 87.00 89 HIS A C 1
ATOM 736 O O . HIS A 1 89 ? 11.003 0.402 -2.783 1.00 87.00 89 HIS A O 1
ATOM 742 N N . THR A 1 90 ? 11.300 2.409 -1.825 1.00 91.31 90 THR A N 1
ATOM 743 C CA . THR A 1 90 ? 11.943 1.879 -0.620 1.00 91.31 90 THR A CA 1
ATOM 744 C C . THR A 1 90 ? 10.862 1.600 0.428 1.00 91.31 90 THR A C 1
ATOM 746 O O . THR A 1 90 ? 9.785 2.203 0.387 1.00 91.31 90 THR A O 1
ATOM 749 N N . ALA A 1 91 ? 11.153 0.740 1.406 1.00 92.50 91 ALA A N 1
ATOM 750 C CA . ALA A 1 91 ? 10.270 0.542 2.557 1.00 92.50 91 ALA A CA 1
ATOM 751 C C . ALA A 1 91 ? 10.028 1.854 3.327 1.00 92.50 91 ALA A C 1
ATOM 753 O O . ALA A 1 91 ? 8.903 2.143 3.725 1.00 92.50 91 ALA A O 1
ATOM 754 N N . GLY A 1 92 ? 11.063 2.691 3.468 1.00 90.00 92 GLY A N 1
ATOM 755 C CA . GLY A 1 92 ? 10.944 4.009 4.097 1.00 90.00 92 GLY A CA 1
ATOM 756 C C . GLY A 1 92 ? 9.939 4.906 3.378 1.00 90.00 92 GLY A C 1
ATOM 757 O O . GLY A 1 92 ? 9.019 5.408 4.007 1.00 90.00 92 GLY A O 1
ATOM 758 N N . LEU A 1 93 ? 10.045 5.041 2.053 1.00 88.56 93 LEU A N 1
ATOM 759 C CA . LEU A 1 93 ? 9.102 5.864 1.295 1.00 88.56 93 LEU A CA 1
ATOM 760 C C . LEU A 1 93 ? 7.661 5.374 1.433 1.00 88.56 93 LEU A C 1
ATOM 762 O O . LEU A 1 93 ? 6.755 6.186 1.586 1.00 88.56 93 LEU A O 1
ATOM 766 N N . LEU A 1 94 ? 7.439 4.060 1.355 1.00 90.62 94 LEU A N 1
ATOM 767 C CA . LEU A 1 94 ? 6.087 3.513 1.410 1.00 90.62 94 LEU A CA 1
ATOM 768 C C . LEU A 1 94 ? 5.451 3.679 2.800 1.00 90.62 94 LEU A C 1
ATOM 770 O O . LEU A 1 94 ? 4.262 3.984 2.884 1.00 90.62 94 LEU A O 1
ATOM 774 N N . TYR A 1 95 ? 6.240 3.554 3.870 1.00 93.50 95 TYR A N 1
ATOM 775 C CA . TYR A 1 95 ? 5.809 3.859 5.239 1.00 93.50 95 TYR A CA 1
ATOM 776 C C . TYR A 1 95 ? 5.332 5.317 5.350 1.00 93.50 95 TYR A C 1
ATOM 778 O O . TYR A 1 95 ? 4.197 5.584 5.739 1.00 93.50 95 TYR A O 1
ATOM 786 N N . GLU A 1 96 ? 6.157 6.259 4.901 1.00 89.88 96 GLU A N 1
ATOM 787 C CA . GLU A 1 96 ? 5.898 7.697 5.035 1.00 89.88 96 GLU A CA 1
ATOM 788 C C . GLU A 1 96 ? 4.761 8.178 4.126 1.00 89.88 96 GLU A C 1
ATOM 790 O O . GLU A 1 96 ? 3.950 9.025 4.505 1.00 89.88 96 GLU A O 1
ATOM 795 N N . MET A 1 97 ? 4.646 7.596 2.930 1.00 87.75 97 MET A N 1
ATOM 796 C CA . MET A 1 97 ? 3.497 7.812 2.055 1.00 87.75 97 MET A CA 1
ATOM 797 C C . MET A 1 97 ? 2.198 7.304 2.676 1.00 87.75 97 MET A C 1
ATOM 799 O O . MET A 1 97 ? 1.170 7.956 2.517 1.00 87.75 97 MET A O 1
ATOM 803 N N . THR A 1 98 ? 2.234 6.167 3.375 1.00 91.50 98 THR A N 1
ATOM 804 C CA . THR A 1 98 ? 1.052 5.619 4.051 1.00 91.50 98 THR A CA 1
ATOM 805 C C . THR A 1 98 ? 0.599 6.550 5.175 1.00 91.50 98 THR A C 1
ATOM 807 O O . THR A 1 98 ? -0.580 6.889 5.231 1.00 91.50 98 THR A O 1
ATOM 810 N N . LEU A 1 99 ? 1.524 7.056 6.002 1.00 92.94 99 LEU A N 1
ATOM 811 C CA . LEU A 1 99 ? 1.209 8.052 7.036 1.00 92.94 99 LEU A CA 1
ATOM 812 C C . LEU A 1 99 ? 0.590 9.325 6.444 1.00 92.94 99 LEU A C 1
ATOM 814 O O . LEU A 1 99 ? -0.472 9.769 6.881 1.00 92.94 99 LEU A O 1
ATOM 818 N N . ALA A 1 100 ? 1.224 9.887 5.411 1.00 89.31 100 ALA A N 1
ATOM 819 C CA . ALA A 1 100 ? 0.731 11.091 4.750 1.00 89.31 100 ALA A CA 1
ATOM 820 C C . ALA A 1 100 ? -0.656 10.875 4.121 1.00 89.31 100 ALA A C 1
ATOM 822 O O . ALA A 1 100 ? -1.511 11.760 4.173 1.00 89.31 100 ALA A O 1
ATOM 823 N N . PHE A 1 101 ? -0.892 9.694 3.544 1.00 88.06 101 PHE A N 1
ATOM 824 C CA . PHE A 1 101 ? -2.174 9.339 2.952 1.00 88.06 101 PHE A CA 1
ATOM 825 C C . PHE A 1 101 ? -3.284 9.258 4.004 1.00 88.06 101 PHE A C 1
ATOM 827 O O . PHE A 1 101 ? -4.328 9.886 3.835 1.00 88.06 101 PHE A O 1
ATOM 834 N N . LEU A 1 102 ? -3.042 8.552 5.112 1.00 90.12 102 LEU A N 1
ATOM 835 C CA . LEU A 1 102 ? -3.996 8.443 6.218 1.00 90.12 102 LEU A CA 1
ATOM 836 C C . LEU A 1 102 ? -4.337 9.822 6.801 1.00 90.12 102 LEU A C 1
ATOM 838 O O . LEU A 1 102 ? -5.514 10.149 6.955 1.00 90.12 102 LEU A O 1
ATOM 842 N N . ALA A 1 103 ? -3.332 10.676 7.020 1.00 91.06 103 ALA A N 1
ATOM 843 C CA . ALA A 1 103 ? -3.539 12.048 7.486 1.00 91.06 103 ALA A CA 1
ATOM 844 C C . ALA A 1 103 ? -4.381 12.888 6.502 1.00 91.06 103 ALA A C 1
ATOM 846 O O . ALA A 1 103 ? -5.277 13.636 6.910 1.00 91.06 103 ALA A O 1
ATOM 847 N N . ALA A 1 104 ? -4.140 12.745 5.195 1.00 87.44 104 ALA A N 1
ATOM 848 C CA . ALA A 1 104 ? -4.905 13.448 4.167 1.00 87.44 104 ALA A CA 1
ATOM 849 C C . ALA A 1 104 ? -6.370 12.983 4.118 1.00 87.44 104 ALA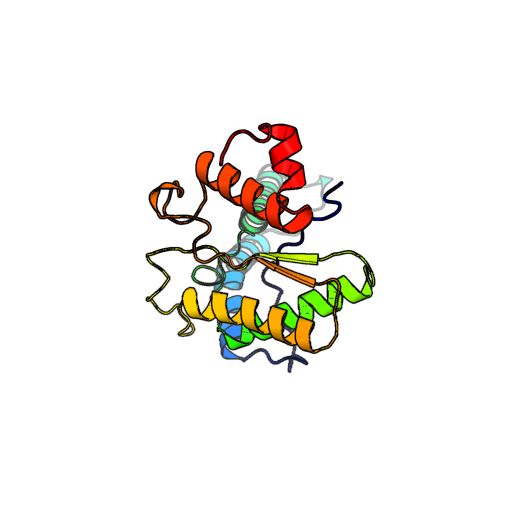 A C 1
ATOM 851 O O . ALA A 1 104 ? -7.278 13.817 4.057 1.00 87.44 104 ALA A O 1
ATOM 852 N N . VAL A 1 105 ? -6.617 11.670 4.197 1.00 86.31 105 VAL A N 1
ATOM 853 C CA . VAL A 1 105 ? -7.980 11.120 4.267 1.00 86.31 105 VAL A CA 1
ATOM 854 C C . VAL A 1 105 ? -8.690 11.634 5.516 1.00 86.31 105 VAL A C 1
ATOM 856 O O . VAL A 1 105 ? -9.810 12.129 5.397 1.00 86.31 105 VAL A O 1
ATOM 859 N N . ARG A 1 106 ? -8.031 11.616 6.682 1.00 87.19 106 ARG A N 1
ATOM 860 C CA . ARG A 1 106 ? -8.585 12.110 7.954 1.00 87.19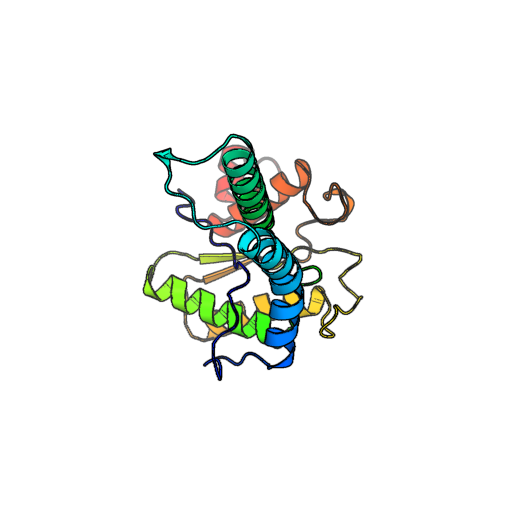 106 ARG A CA 1
ATOM 861 C C . ARG A 1 106 ? -8.907 13.597 7.953 1.00 87.19 106 ARG A C 1
ATOM 863 O O . ARG A 1 106 ? -9.879 13.997 8.581 1.00 87.19 106 ARG A O 1
ATOM 870 N N . THR A 1 107 ? -8.163 14.401 7.197 1.00 90.12 107 THR A N 1
ATOM 871 C CA . THR A 1 107 ? -8.471 15.831 7.022 1.00 90.12 107 THR A CA 1
ATOM 872 C C . THR A 1 107 ? -9.850 16.040 6.389 1.00 90.12 107 THR A C 1
ATOM 874 O O . THR A 1 107 ? -10.569 16.958 6.767 1.00 90.12 107 THR A O 1
ATOM 877 N N . SER A 1 108 ? -10.230 15.189 5.430 1.00 84.81 108 SER A N 1
ATOM 878 C CA . SER A 1 108 ? -11.533 15.282 4.749 1.00 84.81 108 SER A CA 1
ATOM 879 C C . SER A 1 108 ? -12.617 14.427 5.414 1.00 84.81 108 SER A C 1
ATOM 881 O O . SER A 1 108 ? -13.796 14.749 5.320 1.00 84.81 108 SER A O 1
ATOM 883 N N . HIS A 1 109 ? -12.218 13.354 6.100 1.00 83.62 109 HIS A N 1
ATOM 884 C CA . HIS A 1 109 ? -13.097 12.361 6.715 1.00 83.62 109 HIS A CA 1
ATOM 885 C C . HIS A 1 109 ? -12.655 12.066 8.161 1.00 83.62 109 HIS A C 1
ATOM 887 O O . HIS A 1 109 ? -12.103 10.991 8.437 1.00 83.62 109 HIS A O 1
ATOM 893 N N . PRO A 1 110 ? -12.884 12.998 9.109 1.00 88.75 110 PRO A N 1
ATOM 894 C CA . PRO A 1 110 ? -12.350 12.885 10.470 1.00 88.75 110 PRO A CA 1
ATOM 895 C C . PRO A 1 110 ? -12.886 11.687 11.259 1.00 88.75 110 PRO A C 1
ATOM 897 O O . PRO A 1 110 ? -12.237 11.218 12.186 1.00 88.75 110 PRO A O 1
ATOM 900 N N . HIS A 1 111 ? -14.073 11.188 10.901 1.00 83.44 111 HIS A N 1
ATOM 901 C CA . HIS A 1 111 ? -14.787 10.168 11.674 1.00 83.44 111 HIS A CA 1
ATOM 902 C C . HIS A 1 111 ? -15.166 8.921 10.868 1.00 83.44 111 HIS A C 1
ATOM 904 O O . HIS A 1 111 ? -15.741 7.989 11.426 1.00 83.44 111 HIS A O 1
ATOM 910 N N . THR A 1 112 ? -14.880 8.877 9.569 1.00 83.88 112 THR A N 1
ATOM 911 C CA . THR A 1 112 ? -15.227 7.722 8.732 1.00 83.88 112 THR A CA 1
ATOM 912 C C . THR A 1 112 ? -14.353 6.522 9.101 1.00 83.88 112 THR A C 1
ATOM 914 O O . THR A 1 112 ? -13.135 6.675 9.122 1.00 83.88 112 THR A O 1
ATOM 917 N N . PRO A 1 113 ? -14.901 5.330 9.381 1.00 85.62 113 PRO A N 1
ATOM 918 C CA . PRO A 1 113 ? -14.083 4.135 9.575 1.00 85.62 113 PRO A CA 1
ATOM 919 C C . PRO A 1 113 ? -13.192 3.858 8.356 1.00 85.62 113 PRO A C 1
ATOM 921 O O . PRO A 1 113 ? -13.655 3.948 7.221 1.00 85.62 113 PRO A O 1
ATOM 924 N N . LEU A 1 114 ? -11.916 3.539 8.582 1.00 84.75 114 LEU A N 1
ATOM 925 C CA . LEU A 1 114 ? -10.957 3.222 7.522 1.00 84.75 114 LEU A CA 1
ATOM 926 C C . LEU A 1 114 ? -10.391 1.821 7.733 1.00 84.75 114 LEU A C 1
ATOM 928 O O . LEU A 1 114 ? -9.863 1.520 8.800 1.00 84.75 114 LEU A O 1
ATOM 932 N N . LEU A 1 115 ? -10.440 0.995 6.691 1.00 87.62 115 LEU A N 1
ATOM 933 C CA . LEU A 1 115 ? -9.743 -0.285 6.641 1.00 87.62 115 LEU A CA 1
ATOM 934 C C . LEU A 1 115 ? -8.552 -0.172 5.688 1.00 87.62 115 LEU A C 1
ATOM 936 O O . LEU A 1 115 ? -8.722 0.126 4.506 1.00 87.62 115 LEU A O 1
ATOM 940 N N . VAL A 1 116 ? -7.350 -0.440 6.191 1.00 91.50 116 VAL A N 1
ATOM 941 C CA . VAL A 1 116 ? -6.147 -0.574 5.367 1.00 91.50 116 VAL A CA 1
ATOM 942 C C . VAL A 1 116 ? -5.917 -2.049 5.086 1.00 91.50 116 VAL A C 1
ATOM 944 O O . VAL A 1 116 ? -5.743 -2.835 6.013 1.00 91.50 116 VAL A O 1
ATOM 947 N N . VAL A 1 117 ? -5.871 -2.420 3.809 1.00 90.81 117 VAL A N 1
ATOM 948 C CA . VAL A 1 117 ? -5.473 -3.764 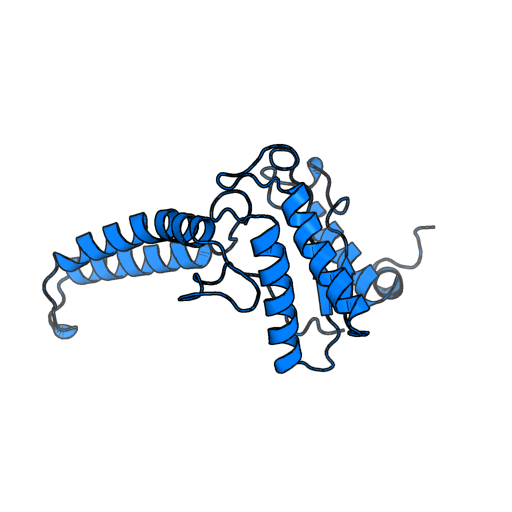3.375 1.00 90.81 117 VAL A CA 1
ATOM 949 C C . VAL A 1 117 ? -4.036 -3.692 2.868 1.00 90.81 117 VAL A C 1
ATOM 951 O O . VAL A 1 117 ? -3.756 -2.970 1.909 1.00 90.81 117 VAL A O 1
ATOM 954 N N . SER A 1 118 ? -3.105 -4.393 3.521 1.00 92.25 118 SER A N 1
ATOM 955 C CA . SER A 1 118 ? -1.701 -4.389 3.083 1.00 92.25 118 SER A CA 1
ATOM 956 C C . SER A 1 118 ? -1.518 -5.220 1.795 1.00 92.25 118 SER A C 1
ATOM 958 O O . SER A 1 118 ? -2.372 -6.050 1.469 1.00 92.25 118 SER A O 1
ATOM 960 N N . PRO A 1 119 ? -0.441 -5.009 1.008 1.00 90.19 119 PRO A N 1
ATOM 961 C CA . PRO A 1 119 ? -0.210 -5.764 -0.225 1.00 90.19 119 PRO A CA 1
ATOM 962 C C . PRO A 1 119 ? -0.275 -7.285 -0.025 1.00 90.19 119 PRO A C 1
ATOM 964 O O . PRO A 1 119 ? 0.359 -7.826 0.881 1.00 90.19 119 PRO A O 1
ATOM 967 N N . VAL A 1 120 ? -0.980 -7.994 -0.909 1.00 89.38 120 VAL A N 1
ATOM 968 C CA . VAL A 1 120 ? -1.035 -9.466 -0.888 1.00 89.38 120 VAL A CA 1
ATOM 969 C C . VAL A 1 120 ? 0.315 -10.102 -1.229 1.00 89.38 120 VAL A C 1
ATOM 971 O O . VAL A 1 120 ? 1.232 -9.447 -1.739 1.00 89.38 120 VAL A O 1
ATOM 974 N N . ARG A 1 121 ? 0.460 -11.394 -0.923 1.00 87.19 121 ARG A N 1
ATOM 975 C CA . ARG A 1 121 ? 1.674 -12.154 -1.238 1.00 87.19 121 ARG A CA 1
ATOM 976 C C . ARG A 1 121 ? 1.844 -12.326 -2.748 1.00 87.19 121 ARG A C 1
ATOM 978 O O . ARG A 1 121 ? 0.920 -12.751 -3.435 1.00 87.19 121 ARG A O 1
ATOM 985 N N . ARG A 1 122 ? 3.056 -12.077 -3.243 1.00 85.69 122 ARG A N 1
ATOM 986 C CA . ARG A 1 122 ? 3.485 -12.367 -4.615 1.00 85.69 122 ARG A CA 1
ATOM 987 C C . ARG A 1 122 ? 4.853 -13.047 -4.576 1.00 85.69 122 ARG A C 1
ATOM 989 O O . ARG A 1 122 ? 5.875 -12.422 -4.298 1.00 85.69 122 ARG A O 1
ATOM 996 N N . SER A 1 123 ? 4.860 -14.347 -4.862 1.00 83.75 123 SER A N 1
ATOM 997 C CA . SER A 1 123 ? 5.986 -15.248 -4.580 1.00 83.75 123 SER A CA 1
ATOM 998 C C . SER A 1 123 ? 7.321 -14.835 -5.211 1.00 83.75 123 SER A C 1
ATOM 1000 O O . SER A 1 123 ? 8.354 -14.973 -4.566 1.00 83.75 123 SER A O 1
ATOM 1002 N N . ASP A 1 124 ? 7.320 -14.300 -6.433 1.00 81.06 124 ASP A N 1
ATOM 1003 C CA . ASP A 1 124 ? 8.529 -13.853 -7.147 1.00 81.06 124 ASP A CA 1
ATOM 1004 C C . ASP A 1 124 ? 9.067 -12.493 -6.661 1.00 81.06 124 ASP A C 1
ATOM 1006 O O . ASP A 1 124 ? 10.116 -12.051 -7.117 1.00 81.06 124 ASP A O 1
ATOM 1010 N N . ALA A 1 125 ? 8.373 -11.824 -5.737 1.00 86.00 125 ALA A N 1
ATOM 1011 C CA . ALA A 1 125 ? 8.758 -10.520 -5.203 1.00 86.00 125 ALA A CA 1
ATOM 1012 C C . ALA A 1 125 ? 8.998 -10.525 -3.681 1.00 86.00 125 ALA A C 1
ATOM 1014 O O . ALA A 1 125 ? 9.521 -9.544 -3.151 1.00 86.00 125 ALA A O 1
ATOM 1015 N N . GLU A 1 126 ? 8.652 -11.607 -2.969 1.00 90.56 126 GLU A N 1
ATOM 1016 C CA . GLU A 1 126 ? 8.788 -11.677 -1.502 1.00 90.56 126 GLU A CA 1
ATOM 1017 C C . GLU A 1 126 ? 10.241 -11.616 -1.027 1.00 90.56 126 GLU A C 1
ATOM 1019 O O . GLU A 1 126 ? 10.515 -11.009 -0.000 1.00 90.56 126 GLU A O 1
ATOM 1024 N N . ALA A 1 127 ? 11.166 -12.228 -1.769 1.00 91.75 127 ALA A N 1
ATOM 1025 C CA . ALA A 1 127 ? 12.580 -12.314 -1.391 1.00 91.75 127 ALA A CA 1
ATOM 1026 C C . ALA A 1 127 ? 13.516 -11.575 -2.358 1.00 91.75 127 ALA A C 1
ATOM 1028 O O . ALA A 1 127 ? 14.717 -11.494 -2.116 1.00 91.75 127 ALA A O 1
ATOM 1029 N N . ILE A 1 128 ? 12.986 -11.055 -3.470 1.00 93.38 128 ILE A N 1
ATOM 1030 C CA . ILE A 1 128 ? 13.789 -10.399 -4.502 1.00 93.38 128 ILE A CA 1
ATOM 1031 C C . ILE A 1 128 ? 13.733 -8.883 -4.282 1.00 93.38 128 ILE A C 1
ATOM 1033 O O . ILE A 1 128 ? 12.643 -8.302 -4.313 1.00 93.38 128 ILE A O 1
ATOM 1037 N N . PRO A 1 129 ? 14.879 -8.209 -4.078 1.00 94.69 129 PRO A N 1
ATOM 1038 C CA . PRO A 1 129 ? 14.907 -6.759 -3.980 1.00 94.69 129 PRO A CA 1
ATOM 1039 C C . PRO A 1 129 ? 14.518 -6.098 -5.304 1.00 94.69 129 PRO A C 1
ATOM 1041 O O . PRO A 1 129 ? 14.930 -6.518 -6.388 1.00 94.69 129 PRO A O 1
ATOM 1044 N N . ASN A 1 130 ? 13.755 -5.015 -5.220 1.00 90.62 130 ASN A N 1
ATOM 1045 C CA . ASN A 1 130 ? 13.496 -4.140 -6.350 1.00 90.62 130 ASN A CA 1
ATOM 1046 C C . ASN A 1 130 ? 14.718 -3.269 -6.693 1.00 90.62 130 ASN A C 1
ATOM 1048 O O . ASN A 1 130 ? 15.755 -3.304 -6.035 1.00 90.62 130 ASN A O 1
ATOM 1052 N N . ALA A 1 131 ? 14.580 -2.410 -7.709 1.00 88.69 131 ALA A N 1
ATOM 1053 C CA . ALA A 1 131 ? 15.654 -1.516 -8.155 1.00 88.69 131 ALA A CA 1
ATOM 1054 C C . ALA A 1 131 ? 16.115 -0.474 -7.107 1.00 88.69 131 ALA A C 1
ATOM 1056 O O . ALA A 1 131 ? 17.090 0.233 -7.353 1.00 88.69 131 ALA A O 1
ATOM 1057 N N . LEU A 1 132 ? 15.415 -0.344 -5.976 1.00 89.19 132 LEU A N 1
ATOM 1058 C CA . LEU A 1 132 ? 15.784 0.498 -4.835 1.00 89.19 132 LEU A CA 1
ATOM 1059 C C . LEU A 1 132 ? 16.194 -0.317 -3.595 1.00 89.19 132 LEU A C 1
ATOM 1061 O O . LEU A 1 132 ? 16.421 0.270 -2.539 1.00 89.19 132 LEU A O 1
ATOM 1065 N N . GLY A 1 133 ? 16.309 -1.642 -3.724 1.00 92.69 133 GLY A N 1
ATOM 1066 C CA . GLY A 1 133 ? 16.782 -2.538 -2.673 1.00 92.69 133 GLY A CA 1
ATOM 1067 C C . GLY A 1 133 ? 15.710 -3.060 -1.715 1.00 92.69 133 GLY A C 1
ATOM 1068 O O . GLY A 1 133 ? 16.085 -3.696 -0.743 1.00 92.69 133 GLY A O 1
ATOM 1069 N N . ALA A 1 134 ? 14.416 -2.823 -1.964 1.00 93.88 134 ALA A N 1
ATOM 1070 C CA . ALA A 1 134 ? 13.334 -3.321 -1.105 1.00 93.88 134 ALA A CA 1
ATOM 1071 C C . ALA A 1 134 ? 12.612 -4.532 -1.716 1.00 93.88 134 ALA A C 1
ATOM 1073 O O . ALA A 1 134 ? 12.293 -4.541 -2.907 1.00 93.88 134 ALA A O 1
ATOM 1074 N N . THR A 1 135 ? 12.307 -5.532 -0.901 1.00 95.00 135 THR A N 1
ATOM 1075 C CA . THR A 1 135 ? 11.445 -6.674 -1.240 1.00 95.00 135 THR A CA 1
ATOM 1076 C C . THR A 1 135 ? 9.965 -6.320 -1.078 1.00 95.00 135 THR A C 1
ATOM 1078 O O . THR A 1 135 ? 9.617 -5.349 -0.406 1.00 95.00 135 THR A O 1
ATOM 1081 N N . LEU A 1 136 ? 9.053 -7.095 -1.678 1.00 92.12 136 LEU A N 1
ATOM 1082 C CA . LEU A 1 136 ? 7.619 -6.875 -1.459 1.00 92.12 136 LEU A CA 1
ATOM 1083 C C . LEU A 1 136 ? 7.213 -7.141 -0.002 1.00 92.12 136 LEU A C 1
ATOM 1085 O O . LEU A 1 136 ? 6.310 -6.468 0.492 1.00 92.12 136 LEU A O 1
ATOM 1089 N N . ALA A 1 137 ? 7.899 -8.056 0.689 1.00 94.44 137 ALA A N 1
ATOM 1090 C CA . ALA A 1 137 ? 7.693 -8.294 2.113 1.00 94.44 137 ALA A CA 1
ATOM 1091 C C . ALA A 1 137 ? 7.994 -7.036 2.940 1.00 94.44 137 ALA A C 1
ATOM 1093 O O . ALA A 1 137 ? 7.135 -6.572 3.682 1.00 94.44 137 ALA A O 1
ATOM 1094 N N . GLU A 1 138 ? 9.143 -6.397 2.716 1.00 96.06 138 GLU A N 1
ATOM 1095 C CA . GLU A 1 138 ? 9.503 -5.155 3.416 1.00 96.06 138 GLU A CA 1
ATOM 1096 C C . GLU A 1 138 ? 8.567 -3.987 3.069 1.00 96.06 138 GLU A C 1
ATOM 1098 O O . GLU A 1 138 ? 8.281 -3.133 3.910 1.00 96.06 138 GLU A O 1
ATOM 1103 N N . LEU A 1 139 ? 8.075 -3.929 1.827 1.00 94.12 139 LEU A N 1
ATOM 1104 C CA . LEU A 1 139 ? 7.069 -2.945 1.422 1.00 94.12 139 LEU A CA 1
ATOM 1105 C C . LEU A 1 139 ? 5.726 -3.186 2.130 1.00 94.12 139 LEU A C 1
ATOM 1107 O O . LEU A 1 139 ? 5.090 -2.232 2.579 1.00 94.12 139 LEU A O 1
ATOM 1111 N N . ARG A 1 140 ? 5.296 -4.442 2.268 1.00 94.56 140 ARG A N 1
ATOM 1112 C CA . ARG A 1 140 ? 4.096 -4.797 3.034 1.00 94.56 140 ARG A CA 1
ATOM 1113 C C . ARG A 1 140 ? 4.250 -4.400 4.498 1.00 94.56 140 ARG A C 1
ATOM 1115 O O . ARG A 1 140 ? 3.398 -3.682 5.018 1.00 94.56 140 ARG A O 1
ATOM 1122 N N . ASP A 1 141 ? 5.368 -4.770 5.113 1.00 96.56 141 ASP A N 1
ATOM 1123 C CA . ASP A 1 141 ? 5.676 -4.437 6.503 1.00 96.56 141 ASP A CA 1
ATOM 1124 C C . ASP A 1 141 ? 5.686 -2.923 6.737 1.00 96.56 141 ASP A C 1
ATOM 1126 O O . ASP A 1 141 ? 5.235 -2.453 7.780 1.00 96.56 141 ASP A O 1
ATOM 1130 N N . ALA A 1 142 ? 6.145 -2.137 5.759 1.00 96.12 142 ALA A N 1
ATOM 1131 C CA . ALA A 1 142 ? 6.108 -0.680 5.819 1.00 96.12 142 ALA A CA 1
ATOM 1132 C C . ALA A 1 142 ? 4.677 -0.117 5.901 1.00 96.12 142 ALA A C 1
ATOM 1134 O O . ALA A 1 142 ? 4.421 0.745 6.743 1.00 96.12 142 ALA A O 1
ATOM 1135 N N . VAL A 1 143 ? 3.746 -0.613 5.075 1.00 95.50 143 VAL A N 1
ATOM 1136 C CA . VAL A 1 143 ? 2.326 -0.203 5.105 1.00 95.50 143 VAL A CA 1
ATOM 1137 C C . VAL A 1 143 ? 1.684 -0.590 6.434 1.00 95.50 143 VAL A C 1
ATOM 1139 O O . VAL A 1 143 ? 1.017 0.218 7.086 1.00 95.50 143 VAL A O 1
ATOM 1142 N N . GLU A 1 144 ? 1.912 -1.826 6.870 1.00 96.88 144 GLU A N 1
ATOM 1143 C CA . GLU A 1 144 ? 1.341 -2.320 8.115 1.00 96.88 144 GLU A CA 1
ATOM 1144 C C . GLU A 1 144 ? 1.890 -1.587 9.340 1.00 96.88 144 GLU A C 1
ATOM 1146 O O . GLU A 1 144 ? 1.139 -1.254 10.256 1.00 96.88 144 GLU A O 1
ATOM 1151 N N . ARG A 1 145 ? 3.196 -1.298 9.358 1.00 97.94 145 ARG A N 1
ATOM 1152 C CA . ARG A 1 145 ? 3.837 -0.527 10.426 1.00 97.94 145 ARG A CA 1
ATOM 1153 C C . ARG A 1 145 ? 3.282 0.893 10.493 1.00 97.94 145 ARG A C 1
ATOM 1155 O O . ARG A 1 145 ? 2.893 1.305 11.576 1.00 97.94 145 ARG A O 1
ATOM 1162 N N . ALA A 1 146 ? 3.150 1.590 9.363 1.00 96.81 146 ALA A N 1
ATOM 1163 C CA . ALA A 1 146 ? 2.554 2.931 9.321 1.00 96.81 146 ALA A CA 1
ATOM 1164 C C . ALA A 1 146 ? 1.117 2.948 9.867 1.00 96.81 146 ALA A C 1
ATOM 1166 O O . ALA A 1 146 ? 0.740 3.835 10.634 1.00 96.81 146 ALA A O 1
ATOM 1167 N N . THR A 1 147 ? 0.329 1.930 9.517 1.00 95.94 147 THR A N 1
ATOM 1168 C CA . THR A 1 147 ? -1.045 1.769 10.013 1.00 95.94 147 THR A CA 1
ATOM 1169 C C . THR A 1 147 ? -1.062 1.530 11.525 1.00 95.94 147 THR A C 1
ATOM 1171 O O . THR A 1 147 ? -1.787 2.206 12.251 1.00 95.94 147 THR A O 1
ATOM 1174 N N . ARG A 1 148 ? -0.214 0.619 12.026 1.00 97.12 148 ARG A N 1
ATOM 1175 C CA . ARG A 1 148 ? -0.076 0.337 13.466 1.00 97.12 148 ARG A CA 1
ATOM 1176 C C . ARG A 1 148 ? 0.418 1.548 14.259 1.00 97.12 148 ARG A C 1
ATOM 1178 O O . ARG A 1 148 ? -0.046 1.766 15.373 1.00 97.12 148 ARG A O 1
ATOM 1185 N N . ASP A 1 149 ? 1.329 2.337 13.704 1.00 97.31 149 ASP A N 1
ATOM 1186 C CA . ASP A 1 149 ? 1.839 3.544 14.358 1.00 97.31 149 ASP A CA 1
ATOM 1187 C C . ASP A 1 149 ? 0.774 4.651 14.404 1.00 97.31 149 ASP A C 1
ATOM 1189 O O . ASP A 1 149 ? 0.653 5.335 15.417 1.00 97.31 149 ASP A O 1
ATOM 1193 N N . THR A 1 150 ? -0.077 4.757 13.377 1.00 94.94 150 THR A N 1
ATOM 1194 C CA . THR A 1 150 ? -1.231 5.676 13.371 1.00 94.94 150 THR A CA 1
ATOM 1195 C C . THR A 1 150 ? -2.288 5.260 14.401 1.00 94.94 150 THR A C 1
ATOM 1197 O O . THR A 1 150 ? -2.787 6.103 15.143 1.00 94.94 150 THR A O 1
ATOM 1200 N N . LEU A 1 151 ? -2.558 3.954 14.526 1.00 91.56 151 LEU A N 1
ATOM 1201 C CA . LEU A 1 151 ? -3.404 3.390 15.586 1.00 91.56 151 LEU A CA 1
ATOM 1202 C C . LEU A 1 151 ? -2.883 3.740 16.986 1.00 91.56 151 LEU A C 1
ATOM 1204 O O . LEU A 1 151 ? -3.628 4.241 17.824 1.00 91.56 151 LEU A O 1
ATOM 1208 N N . ARG A 1 152 ? -1.581 3.540 17.234 1.00 95.06 152 ARG A N 1
ATOM 1209 C CA . ARG A 1 152 ? -0.930 3.931 18.502 1.00 95.06 152 ARG A CA 1
ATOM 1210 C C . ARG A 1 152 ? -0.968 5.440 18.748 1.00 95.06 152 ARG A C 1
ATOM 1212 O O . ARG A 1 152 ? -0.935 5.861 19.899 1.00 95.06 152 ARG A O 1
ATOM 1219 N N . GLY A 1 153 ? -1.039 6.232 17.680 1.00 93.50 153 GLY A N 1
ATOM 1220 C CA . GLY A 1 153 ? -1.219 7.682 17.714 1.00 93.50 153 GLY A CA 1
ATOM 1221 C C . GLY A 1 153 ? -2.634 8.145 18.082 1.00 93.50 153 GLY A C 1
ATOM 1222 O O . GLY A 1 153 ? -2.828 9.346 18.251 1.00 93.50 153 GLY A O 1
ATOM 1223 N N . GLY A 1 154 ? -3.598 7.227 18.236 1.00 92.88 154 GLY A N 1
ATOM 1224 C CA . GLY A 1 154 ? -4.938 7.515 18.760 1.00 92.88 154 GLY A CA 1
ATOM 1225 C C . GLY A 1 154 ? -6.078 7.482 17.738 1.00 92.88 154 GLY A C 1
ATOM 1226 O O . GLY A 1 154 ? -7.190 7.868 18.085 1.00 92.88 154 GLY A O 1
ATOM 1227 N N . ASP A 1 155 ? -5.841 7.037 16.500 1.00 91.56 155 ASP A N 1
ATOM 1228 C CA . ASP A 1 155 ? -6.917 6.839 15.517 1.00 91.56 155 ASP A CA 1
ATOM 1229 C C . ASP A 1 155 ? -7.677 5.533 15.803 1.00 91.56 155 ASP A C 1
ATOM 1231 O O . ASP A 1 155 ? -7.329 4.466 15.300 1.00 91.56 155 ASP A O 1
ATOM 1235 N N . ASP A 1 156 ? -8.716 5.619 16.632 1.00 86.88 156 ASP A N 1
ATOM 1236 C CA . ASP A 1 156 ? -9.559 4.497 17.065 1.00 86.88 156 ASP A CA 1
ATOM 1237 C C . ASP A 1 156 ? -10.533 3.988 15.984 1.00 86.88 156 ASP A C 1
ATOM 1239 O O . ASP A 1 156 ? -11.206 2.975 16.176 1.00 86.88 156 ASP A O 1
ATOM 1243 N N . ARG A 1 157 ? -10.595 4.663 14.827 1.00 86.88 157 ARG A N 1
ATOM 1244 C CA . ARG A 1 157 ? -11.449 4.307 13.678 1.00 86.88 157 ARG A CA 1
ATOM 1245 C C . ARG A 1 157 ? -10.654 3.782 12.489 1.00 86.88 157 ARG A C 1
ATOM 1247 O O . ARG A 1 157 ? -11.148 3.804 11.356 1.00 86.88 157 ARG A O 1
ATOM 1254 N N . LEU A 1 158 ? -9.419 3.363 12.728 1.00 89.19 158 LEU A N 1
ATOM 1255 C CA . LEU A 1 158 ? -8.545 2.740 11.748 1.00 89.19 158 LEU A CA 1
ATOM 1256 C C . LEU A 1 158 ? -8.427 1.241 12.047 1.00 89.19 158 LEU A C 1
ATOM 1258 O O . LEU A 1 158 ? -8.262 0.827 13.188 1.00 89.19 158 LEU A O 1
ATOM 1262 N N . ALA A 1 159 ? -8.486 0.413 11.014 1.00 90.81 159 ALA A N 1
ATOM 1263 C CA . ALA A 1 159 ? -8.262 -1.022 11.115 1.00 90.81 159 ALA A CA 1
ATOM 1264 C C . ALA A 1 159 ? -7.231 -1.467 10.076 1.00 90.81 159 ALA A C 1
ATOM 1266 O O . ALA A 1 159 ? -7.109 -0.874 9.001 1.00 90.81 159 ALA A O 1
ATOM 1267 N N . LEU A 1 160 ? -6.494 -2.528 10.399 1.00 92.50 160 LEU A N 1
ATOM 1268 C CA . LEU A 1 160 ? -5.532 -3.159 9.502 1.00 92.50 160 LEU A CA 1
ATOM 1269 C C . LEU A 1 160 ? -5.982 -4.585 9.188 1.00 92.50 160 LEU A C 1
ATOM 1271 O O . LEU A 1 160 ? -6.119 -5.394 10.101 1.00 92.50 160 LEU A O 1
ATOM 1275 N N . LEU A 1 161 ? -6.104 -4.902 7.901 1.00 93.69 161 LEU A N 1
ATOM 1276 C CA . LEU A 1 161 ? -6.206 -6.261 7.383 1.00 93.69 161 LEU A CA 1
ATOM 1277 C C . LEU A 1 161 ? -4.871 -6.643 6.716 1.00 93.69 161 LEU A C 1
ATOM 1279 O O . LEU A 1 161 ? -4.554 -6.126 5.637 1.00 93.69 161 LEU A O 1
ATOM 1283 N N . PRO A 1 162 ? -4.056 -7.519 7.335 1.00 93.62 162 PRO A N 1
ATOM 1284 C CA . PRO A 1 162 ? -2.818 -7.993 6.728 1.00 93.62 162 PRO A CA 1
ATOM 1285 C C . PRO A 1 162 ? -3.097 -8.762 5.432 1.00 93.62 162 PRO A C 1
ATOM 1287 O O . PRO A 1 162 ? -3.851 -9.730 5.418 1.00 93.62 162 PRO A O 1
ATOM 1290 N N . GLY A 1 163 ? -2.462 -8.356 4.334 1.00 90.62 163 GLY A N 1
ATOM 1291 C CA . GLY A 1 163 ? -2.566 -9.018 3.035 1.00 90.62 163 GLY A CA 1
ATOM 1292 C C . GLY A 1 163 ? -1.775 -10.323 2.942 1.00 90.62 163 GLY A C 1
ATOM 1293 O O . GLY A 1 163 ? -2.017 -11.139 2.045 1.00 90.62 163 GLY A O 1
ATOM 1294 N N . VAL A 1 164 ? -0.815 -10.537 3.850 1.00 88.19 164 VAL A N 1
ATOM 1295 C CA . VAL A 1 164 ? -0.040 -11.779 3.914 1.00 88.19 164 VAL A CA 1
ATOM 1296 C C . VAL A 1 164 ? -0.954 -12.919 4.367 1.00 88.19 164 VAL A C 1
ATOM 1298 O O . VAL A 1 164 ? -1.435 -12.944 5.491 1.00 88.19 164 VAL A O 1
ATOM 1301 N N . GLY A 1 165 ? -1.228 -13.857 3.462 1.00 86.62 165 GLY A N 1
ATOM 1302 C CA . GLY A 1 165 ? -2.091 -15.010 3.736 1.00 86.62 165 GLY A CA 1
ATOM 1303 C C . GLY A 1 165 ? -3.520 -14.899 3.205 1.00 86.62 165 GLY A C 1
ATOM 1304 O O . GLY A 1 165 ? -4.184 -15.925 3.129 1.00 86.62 165 GLY A O 1
ATOM 1305 N N . LEU A 1 166 ? -3.970 -13.725 2.737 1.00 90.38 166 LEU A N 1
ATOM 1306 C CA . LEU A 1 166 ? -5.296 -13.610 2.105 1.00 90.38 166 LEU A CA 1
ATOM 1307 C C . LEU A 1 166 ? -5.402 -14.435 0.821 1.00 90.38 166 LEU A C 1
ATOM 1309 O O . LEU A 1 166 ? -6.465 -14.952 0.495 1.00 90.38 166 LEU A O 1
ATOM 1313 N N . LEU A 1 167 ? -4.294 -14.549 0.084 1.00 90.25 167 LEU A N 1
ATOM 1314 C CA . LEU A 1 167 ? -4.227 -15.265 -1.182 1.00 90.25 167 LEU A CA 1
ATOM 1315 C C . LEU A 1 167 ? -3.022 -16.198 -1.238 1.00 90.25 167 LEU A C 1
ATOM 1317 O O . LEU A 1 167 ? -1.934 -15.889 -0.742 1.00 90.25 167 LEU A O 1
ATOM 1321 N N . THR A 1 168 ? -3.219 -17.323 -1.920 1.00 89.75 168 THR A N 1
ATOM 1322 C CA . THR A 1 168 ? -2.154 -18.237 -2.326 1.00 89.75 168 THR A CA 1
ATOM 1323 C C . THR A 1 168 ? -1.845 -18.034 -3.814 1.00 89.75 168 THR A C 1
ATOM 1325 O O . THR A 1 168 ? -2.646 -17.424 -4.528 1.00 89.75 168 THR A O 1
ATOM 1328 N N . PRO A 1 169 ? -0.716 -18.559 -4.328 1.00 89.00 169 PRO A N 1
ATOM 1329 C CA . PRO A 1 169 ? -0.410 -18.485 -5.756 1.00 89.00 169 PRO A CA 1
ATOM 1330 C C . PRO A 1 169 ? -1.498 -19.074 -6.665 1.00 89.00 169 PRO A C 1
ATOM 1332 O O . PRO A 1 169 ? -1.631 -18.616 -7.793 1.00 89.00 169 PRO A O 1
ATOM 1335 N N . ALA A 1 170 ? -2.285 -20.043 -6.181 1.00 90.81 170 ALA A N 1
ATOM 1336 C CA . ALA A 1 170 ? -3.375 -20.651 -6.946 1.00 90.81 170 ALA A CA 1
ATOM 1337 C C . ALA A 1 170 ? -4.515 -19.663 -7.246 1.00 90.81 170 ALA A C 1
ATOM 1339 O O . ALA A 1 170 ? -5.217 -19.816 -8.238 1.00 90.81 170 ALA A O 1
ATOM 1340 N N . HIS A 1 171 ? -4.667 -18.620 -6.428 1.00 91.38 171 HIS A N 1
ATOM 1341 C CA . HIS A 1 171 ? -5.718 -17.619 -6.594 1.00 91.38 171 HIS A CA 1
ATOM 1342 C C . HIS A 1 171 ? -5.318 -16.480 -7.551 1.00 91.38 171 HIS A C 1
ATOM 1344 O O . HIS A 1 171 ? -6.077 -15.520 -7.698 1.00 91.38 171 HIS A O 1
ATOM 1350 N N . LEU A 1 172 ? -4.127 -16.539 -8.169 1.00 85.81 172 LEU A N 1
ATOM 1351 C CA . LEU A 1 172 ? -3.580 -15.489 -9.035 1.00 85.81 172 LEU A CA 1
ATOM 1352 C C . LEU A 1 172 ? -3.522 -15.946 -10.500 1.00 85.81 172 LEU A C 1
ATOM 1354 O O . LEU A 1 172 ? -2.940 -16.983 -10.803 1.00 85.81 172 LEU A O 1
ATOM 1358 N N . VAL A 1 173 ? -4.045 -15.141 -11.430 1.00 84.50 173 VAL A N 1
ATOM 1359 C CA . VAL A 1 173 ? -4.118 -15.506 -12.864 1.00 84.50 173 VAL A CA 1
ATOM 1360 C C . VAL A 1 173 ? -2.794 -15.345 -13.612 1.00 84.50 173 VAL A C 1
ATOM 1362 O O . VAL A 1 173 ? -2.550 -16.020 -14.607 1.00 84.50 173 VAL A O 1
ATOM 1365 N N . ASP A 1 174 ? -1.931 -14.446 -13.147 1.00 82.00 174 ASP A N 1
ATOM 1366 C CA . ASP A 1 174 ? -0.626 -14.151 -13.752 1.00 82.00 174 ASP A CA 1
ATOM 1367 C C . ASP A 1 174 ? 0.494 -14.053 -12.703 1.00 82.00 174 ASP A C 1
ATOM 1369 O O . ASP A 1 174 ? 1.531 -13.427 -12.927 1.00 82.00 174 ASP A O 1
ATOM 1373 N N . GLY A 1 175 ? 0.259 -14.643 -11.526 1.00 81.62 175 GLY A N 1
ATOM 1374 C CA . GLY A 1 175 ? 1.145 -14.546 -10.366 1.00 81.62 175 GLY A CA 1
ATOM 1375 C C . GLY A 1 175 ? 1.115 -13.186 -9.658 1.00 81.62 175 GLY A C 1
ATOM 1376 O O . GLY A 1 175 ? 1.862 -12.994 -8.700 1.00 81.62 175 GLY A O 1
ATOM 1377 N N . VAL A 1 176 ? 0.272 -12.243 -10.099 1.00 81.75 176 VAL A N 1
ATOM 1378 C CA . VAL A 1 176 ? 0.152 -10.899 -9.509 1.00 81.75 176 VAL A CA 1
ATOM 1379 C C . VAL A 1 176 ? -1.298 -10.525 -9.224 1.00 81.75 176 VAL A C 1
ATOM 1381 O O . VAL A 1 176 ? -1.593 -10.014 -8.147 1.00 81.75 176 VAL A O 1
ATOM 1384 N N . HIS A 1 177 ? -2.191 -10.743 -10.184 1.00 82.31 177 HIS A N 1
ATOM 1385 C CA . HIS A 1 177 ? -3.580 -10.313 -10.109 1.00 82.31 177 HIS A CA 1
ATOM 1386 C C . HIS A 1 177 ? -4.471 -11.465 -9.637 1.00 82.31 177 HIS A C 1
ATOM 1388 O O . HIS A 1 177 ? -4.332 -12.574 -10.162 1.00 82.31 177 HIS A O 1
ATOM 1394 N N . PRO A 1 178 ? -5.386 -11.225 -8.681 1.00 83.62 178 PRO A N 1
ATOM 1395 C CA . PRO A 1 178 ? -6.381 -12.215 -8.295 1.00 83.62 178 PRO A CA 1
ATOM 1396 C C . PRO A 1 178 ? -7.255 -12.626 -9.488 1.00 83.62 178 PR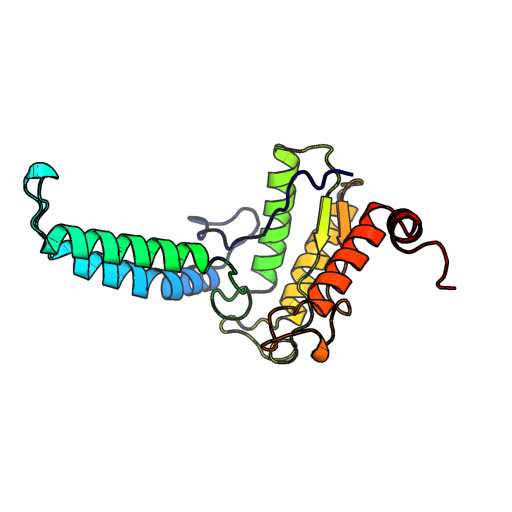O A C 1
ATOM 1398 O O . PRO A 1 178 ? -7.607 -11.792 -10.322 1.00 83.62 178 PRO A O 1
ATOM 1401 N N . GLY A 1 179 ? -7.595 -13.912 -9.568 1.00 81.44 179 GLY A N 1
ATOM 1402 C CA . GLY A 1 179 ? -8.713 -14.395 -10.384 1.00 81.44 179 GLY A CA 1
ATOM 1403 C C . GLY A 1 179 ? -10.044 -14.248 -9.649 1.00 81.44 179 GLY A C 1
ATOM 1404 O O . GLY A 1 179 ? -10.095 -13.647 -8.577 1.00 81.44 179 GLY A O 1
ATOM 1405 N N . ASP A 1 180 ? -11.113 -14.835 -10.183 1.00 85.88 180 ASP A N 1
ATOM 1406 C CA . ASP A 1 180 ? -12.457 -14.725 -9.595 1.00 85.88 180 ASP A CA 1
ATOM 1407 C C . ASP A 1 180 ? -12.513 -15.260 -8.154 1.00 85.88 180 ASP A C 1
ATOM 1409 O O . ASP A 1 180 ? -12.982 -14.567 -7.251 1.00 85.88 180 ASP A O 1
ATOM 1413 N N . GLU A 1 181 ? -11.952 -16.448 -7.906 1.00 87.00 181 GLU A N 1
ATOM 1414 C CA . GLU A 1 181 ? -11.845 -17.028 -6.559 1.00 87.00 181 GLU A CA 1
ATOM 1415 C C . GLU A 1 181 ? -11.001 -16.150 -5.622 1.00 87.00 181 GLU A C 1
ATOM 1417 O O . GLU A 1 181 ? -11.376 -15.902 -4.476 1.00 87.00 181 GLU A O 1
ATOM 1422 N N . GLY A 1 182 ? -9.890 -15.601 -6.121 1.00 86.69 182 GLY A N 1
ATOM 1423 C CA . GLY A 1 182 ? -9.057 -14.687 -5.343 1.00 86.69 182 GLY A CA 1
ATOM 1424 C C . GLY A 1 182 ? -9.783 -13.390 -4.983 1.00 86.69 182 GLY A C 1
ATOM 1425 O O . GLY A 1 182 ? -9.683 -12.911 -3.854 1.00 86.69 182 GLY A O 1
ATOM 1426 N N . HIS A 1 183 ? -10.564 -12.834 -5.907 1.00 85.31 183 HIS A N 1
ATOM 1427 C CA . HIS A 1 183 ? -11.414 -11.683 -5.626 1.00 85.31 183 HIS A CA 1
ATOM 1428 C C . HIS A 1 183 ? -12.506 -12.009 -4.602 1.00 85.31 183 HIS A C 1
ATOM 1430 O O . HIS A 1 183 ? -12.748 -11.189 -3.716 1.00 85.31 183 HIS A O 1
ATOM 1436 N N . ALA A 1 184 ? -13.116 -13.196 -4.670 1.00 80.38 184 ALA A N 1
ATOM 1437 C CA . ALA A 1 184 ? -14.108 -13.637 -3.692 1.00 80.38 184 ALA A CA 1
ATOM 1438 C C . ALA A 1 184 ? -13.513 -13.757 -2.278 1.00 80.38 184 ALA A C 1
ATOM 1440 O O . ALA A 1 184 ? -14.110 -13.267 -1.321 1.00 80.38 184 ALA A O 1
ATOM 1441 N N . LEU A 1 185 ? -12.310 -14.326 -2.142 1.00 86.06 185 LEU A N 1
ATOM 1442 C CA . LEU A 1 185 ? -11.603 -14.426 -0.859 1.00 86.06 185 LEU A CA 1
ATOM 1443 C C . LEU A 1 185 ? -11.237 -13.053 -0.281 1.00 86.06 185 LEU A C 1
ATOM 1445 O O . LEU A 1 185 ? -11.425 -12.819 0.911 1.00 86.06 185 LEU A O 1
ATOM 1449 N N . LEU A 1 186 ? -10.768 -12.122 -1.119 1.00 85.62 186 LEU A N 1
ATOM 1450 C CA . LEU A 1 186 ? -10.504 -10.746 -0.688 1.00 85.62 186 LEU A CA 1
ATOM 1451 C C . LEU A 1 186 ? -11.780 -10.042 -0.220 1.00 85.62 186 LEU A C 1
ATOM 1453 O O . LEU A 1 186 ? -11.777 -9.411 0.834 1.00 85.62 186 LEU A O 1
ATOM 1457 N N . ALA A 1 187 ? -12.868 -10.158 -0.985 1.00 82.38 187 ALA A N 1
ATOM 1458 C CA . ALA A 1 187 ? -14.152 -9.566 -0.625 1.00 82.38 187 ALA A CA 1
ATOM 1459 C C . ALA A 1 187 ? -14.675 -10.134 0.701 1.00 82.38 187 ALA A C 1
ATOM 1461 O O . ALA A 1 187 ? -15.131 -9.373 1.552 1.00 82.38 187 ALA A O 1
ATOM 1462 N N . ARG A 1 188 ? -14.544 -11.452 0.893 1.00 83.31 188 ARG A N 1
ATOM 1463 C CA . ARG A 1 188 ? -14.901 -12.145 2.132 1.00 83.31 188 ARG A CA 1
ATOM 1464 C C . ARG A 1 188 ? -14.129 -11.587 3.328 1.00 83.31 188 ARG A C 1
ATOM 1466 O O . ARG A 1 188 ? -14.752 -11.134 4.280 1.00 83.31 188 ARG A O 1
ATOM 1473 N N . ALA A 1 189 ? -12.800 -11.549 3.246 1.00 86.31 189 ALA A N 1
ATOM 1474 C CA . ALA A 1 189 ? -11.948 -11.072 4.336 1.00 86.31 189 ALA A CA 1
ATOM 1475 C C . ALA A 1 189 ? -12.202 -9.594 4.685 1.00 86.31 189 ALA A C 1
ATOM 1477 O O . ALA A 1 189 ? -12.195 -9.208 5.855 1.00 86.31 189 ALA A O 1
ATOM 1478 N N . VAL A 1 190 ? -12.454 -8.755 3.672 1.00 85.31 190 VAL A N 1
ATOM 1479 C CA . VAL A 1 190 ? -12.840 -7.351 3.879 1.00 85.31 190 VAL A CA 1
ATOM 1480 C C . VAL A 1 190 ? -14.187 -7.261 4.585 1.00 85.31 190 VAL A C 1
ATOM 1482 O O . VAL A 1 190 ? -14.308 -6.510 5.547 1.00 85.31 190 VAL A O 1
ATOM 1485 N N . ALA A 1 191 ? -15.186 -8.026 4.146 1.00 79.25 191 ALA A N 1
ATOM 1486 C CA . ALA A 1 191 ? -16.496 -8.018 4.778 1.00 79.25 191 ALA A CA 1
ATOM 1487 C C . ALA A 1 191 ? -16.429 -8.481 6.240 1.00 79.25 191 ALA A C 1
ATOM 1489 O O . ALA A 1 191 ? -16.897 -7.760 7.115 1.00 79.25 191 ALA A O 1
ATOM 1490 N N . GLU A 1 192 ? -15.757 -9.604 6.516 1.00 80.56 192 GLU A N 1
ATOM 1491 C CA . GLU A 1 192 ? -15.514 -10.104 7.879 1.00 80.56 192 GLU A CA 1
ATOM 1492 C C . GLU A 1 192 ? -14.826 -9.044 8.755 1.00 80.56 192 GLU A C 1
ATOM 1494 O O . GLU A 1 192 ? -15.197 -8.855 9.912 1.00 80.56 192 GLU A O 1
ATOM 1499 N N . SER A 1 193 ? -13.873 -8.291 8.195 1.00 80.31 193 SER A N 1
ATOM 1500 C CA . SER A 1 193 ? -13.183 -7.211 8.915 1.00 80.31 193 SER A CA 1
ATOM 1501 C C . SER A 1 193 ? -14.079 -6.004 9.215 1.00 80.31 193 SER A C 1
ATOM 1503 O O . SER A 1 193 ? -13.836 -5.295 10.189 1.00 80.31 193 SER A O 1
ATOM 1505 N N . LEU A 1 194 ? -15.085 -5.733 8.377 1.00 74.56 194 LEU A N 1
ATOM 1506 C CA . LEU A 1 194 ? -15.972 -4.572 8.514 1.00 74.56 194 LEU A CA 1
ATOM 1507 C C . LEU A 1 194 ? -17.199 -4.846 9.389 1.00 74.56 194 LEU A C 1
ATOM 1509 O O . LEU A 1 194 ? -17.699 -3.924 10.031 1.00 74.56 194 LEU A O 1
ATOM 1513 N N . THR A 1 195 ? -17.700 -6.080 9.401 1.00 68.00 195 THR A N 1
ATOM 1514 C CA . THR A 1 195 ? -18.964 -6.435 10.067 1.00 68.00 195 THR A CA 1
ATOM 1515 C C . THR A 1 195 ? -18.811 -7.462 11.183 1.00 68.00 195 THR A C 1
ATOM 1517 O O . THR A 1 195 ? -19.800 -7.827 11.808 1.00 68.00 195 THR A O 1
ATOM 1520 N N . GLY A 1 196 ? -17.612 -8.012 11.392 1.00 60.06 196 GLY A N 1
ATOM 1521 C CA . GLY A 1 196 ? -17.496 -9.340 11.996 1.00 60.06 196 GLY A CA 1
ATOM 1522 C C . GLY A 1 196 ? -18.108 -10.411 11.078 1.00 60.06 196 GLY A C 1
ATOM 1523 O O . GLY A 1 196 ? -18.486 -10.124 9.940 1.00 60.06 196 GLY A O 1
ATOM 1524 N N . ASN A 1 197 ? -18.258 -11.649 11.558 1.00 50.22 197 ASN A N 1
ATOM 1525 C CA . ASN A 1 197 ? -18.862 -12.742 10.771 1.00 50.22 197 ASN A CA 1
ATOM 1526 C C . ASN A 1 197 ? -20.339 -12.496 10.375 1.00 50.22 197 ASN A C 1
ATOM 1528 O O . ASN A 1 197 ? -20.880 -13.221 9.543 1.00 50.22 197 ASN A O 1
ATOM 1532 N N . GLU A 1 198 ? -20.981 -11.445 10.898 1.00 46.00 198 GLU A N 1
ATOM 1533 C CA . GLU A 1 198 ? -22.407 -11.153 10.708 1.00 46.00 198 GLU A CA 1
ATOM 1534 C C . GLU A 1 198 ? -22.820 -10.952 9.233 1.00 46.00 198 GLU A C 1
ATOM 1536 O O . GLU A 1 198 ? -23.922 -11.341 8.837 1.00 46.00 198 GLU A O 1
ATOM 1541 N N . PHE A 1 199 ? -21.952 -10.392 8.378 1.00 43.12 199 PHE A N 1
ATOM 1542 C CA . PHE A 1 199 ? -22.259 -10.218 6.947 1.00 43.12 199 PHE A CA 1
ATOM 1543 C C . PHE A 1 199 ? -22.268 -11.538 6.172 1.00 43.12 199 PHE A C 1
ATOM 1545 O O . PHE A 1 199 ? -23.102 -11.726 5.285 1.00 43.12 199 PHE A O 1
ATOM 1552 N N . LEU A 1 200 ? -21.373 -12.470 6.504 1.00 43.06 200 LEU A N 1
ATOM 1553 C CA . LEU A 1 200 ? -21.339 -13.776 5.846 1.00 43.06 200 LEU A CA 1
ATOM 1554 C C . LEU A 1 200 ? -22.437 -14.697 6.352 1.00 43.06 200 LEU A C 1
ATOM 1556 O O . LEU A 1 200 ? -23.045 -15.381 5.534 1.00 43.06 200 LEU A O 1
ATOM 1560 N N . ASP A 1 201 ? -22.762 -14.636 7.645 1.00 48.72 201 ASP A N 1
ATOM 1561 C CA . ASP A 1 201 ? -23.927 -15.322 8.214 1.00 48.72 201 ASP A CA 1
ATOM 1562 C C . ASP A 1 201 ? -25.224 -14.913 7.497 1.00 48.72 201 ASP A C 1
ATOM 1564 O O . ASP A 1 201 ? -26.132 -15.728 7.321 1.00 48.72 201 ASP A O 1
ATOM 1568 N N . THR A 1 202 ? -25.290 -13.660 7.038 1.00 44.16 202 THR A N 1
ATOM 1569 C CA . THR A 1 202 ? -26.434 -13.103 6.304 1.00 44.16 202 THR A CA 1
ATOM 1570 C C . THR A 1 202 ? -26.489 -13.559 4.839 1.00 44.16 202 THR A C 1
ATOM 1572 O O . THR A 1 202 ? -27.581 -13.771 4.316 1.00 44.16 202 THR A O 1
ATOM 1575 N N . ILE A 1 203 ? -25.345 -13.718 4.158 1.00 41.41 203 ILE A N 1
ATOM 1576 C CA . ILE A 1 203 ? -25.301 -14.073 2.723 1.00 41.41 203 ILE A CA 1
ATOM 1577 C C . ILE A 1 203 ? -25.209 -15.585 2.478 1.00 41.41 203 ILE A C 1
ATOM 1579 O O . ILE A 1 203 ? -25.836 -16.088 1.547 1.00 41.41 203 ILE A O 1
ATOM 1583 N N . PHE A 1 204 ? -24.446 -16.314 3.290 1.00 43.84 204 PHE A N 1
ATOM 1584 C CA . PHE A 1 204 ? -24.172 -17.743 3.097 1.00 43.84 204 PHE A CA 1
ATOM 1585 C C . PHE A 1 204 ? -24.892 -18.646 4.113 1.00 43.84 204 PHE A C 1
ATOM 1587 O O . PHE A 1 204 ? -24.856 -19.867 3.972 1.00 43.84 204 PHE A O 1
ATOM 1594 N N . GLY A 1 205 ? -25.598 -18.059 5.089 1.00 40.53 205 GLY A N 1
ATOM 1595 C CA . GLY A 1 205 ? -26.179 -18.772 6.227 1.00 40.53 205 GLY A CA 1
ATOM 1596 C C . GLY A 1 205 ? -25.102 -19.199 7.231 1.00 40.53 205 GLY A C 1
ATOM 1597 O O . GLY A 1 205 ? -23.960 -19.437 6.851 1.00 40.53 205 GLY A O 1
ATOM 1598 N N . LYS A 1 206 ? -25.469 -19.347 8.513 1.00 45.38 206 LYS A N 1
ATOM 1599 C CA . LYS A 1 206 ? -24.594 -19.777 9.638 1.00 45.38 206 LYS A CA 1
ATOM 1600 C C . LYS A 1 206 ? -23.904 -21.148 9.470 1.00 45.38 206 LYS A C 1
ATOM 1602 O O . LYS A 1 206 ? -23.388 -21.712 10.425 1.00 45.38 206 LYS A O 1
ATOM 1607 N N . ALA A 1 207 ? -23.973 -21.761 8.298 1.00 39.72 207 ALA A N 1
ATOM 1608 C CA . ALA A 1 207 ? -23.676 -23.164 8.092 1.00 39.72 207 ALA A CA 1
ATOM 1609 C C . ALA A 1 207 ? -22.223 -23.395 7.672 1.00 39.72 207 ALA A C 1
ATOM 1611 O O . ALA A 1 207 ? -22.019 -23.996 6.628 1.00 39.72 207 ALA A O 1
ATOM 1612 N N . LEU A 1 208 ? -21.235 -22.936 8.443 1.00 38.91 208 LEU A N 1
ATOM 1613 C CA . LEU A 1 208 ? -19.847 -23.411 8.337 1.00 38.91 208 LEU A CA 1
ATOM 1614 C C . LEU A 1 208 ? -19.137 -23.267 9.698 1.00 38.91 208 LEU A C 1
ATOM 1616 O O . LEU A 1 208 ? -18.213 -22.465 9.830 1.00 38.91 208 LEU A O 1
ATOM 1620 N N . ASP A 1 209 ? -19.603 -24.043 10.680 1.00 40.06 209 ASP A N 1
ATOM 1621 C CA . ASP A 1 209 ? -18.792 -24.499 11.822 1.00 40.06 209 ASP A CA 1
ATOM 1622 C C . ASP A 1 209 ? -18.113 -25.833 11.463 1.00 40.06 209 ASP A C 1
ATOM 1624 O O . ASP A 1 209 ? -18.790 -26.686 10.834 1.00 40.06 209 ASP A O 1
#

Sequence (209 aa):
MDLDVLYEIDVPKPWQGSHPHGQRAAEQRAYRAKSAAKMEAAQRALSRFPRVRRDKRTANHRRAVEKVAKLHRKVRRQRLVNCWSRTPHTAGLLYEMTLAFLAAVRTSHPHTPLLVVSPVRRSDAEAIPNALGATLAELRDAVERATRDTLRGGDDRLALLPGVGLLTPAHLVDGVHPGDEGHALLARAVAESLTGNEFLDTIFGKALD

Secondary structure (DSSP, 8-state):
-----PPP---PPPPSSS-TT---HHHHHHHHHHHHHHHHHHHHHHTTS----GGG--HHHHHHHHHHHHHHHHHHHT----TTTTS---HHHHHHHHHHHHHHHHHH-SSS-EEEEPPPP-TTTSSS--TTS--HHHHHHHHHHHHHHHHHTT-TTEEEE--TTT--GGGBSSSSSB-HHHHHHHHHHHHHHHHTTHHHHHHH-S---

pLDDT: mean 75.0, std 17.21, range [27.0, 97.94]

Radius of gyration: 21.17 Å; chains: 1; bounding box: 44×50×60 Å

Foldseek 3Di:
DPPPDDDDLFPDQDDDDADPLGDDPVLNVLQCVLPVPVVVVLVVVVVPDPDDDPVGDDPVNVVSVVVVVVVVVVVVVPRVDDCQESRPDDLSRLLSSLLVVVVVCCVVVVDAQEEDEFAADQPVQQPDHGPVGDGSVSNSVSNVVSQVVVVVVPPPRYHYDYNYPLDDCVQAPVSHHGDPVSVVSVVQSVVCRVPNCVVVCVVVNPPDD